Protein AF-0000000077528064 (afdb_homodimer)

pLDDT: mean 91.47, std 11.66, range [26.22, 98.81]

Radius of gyration: 19.58 Å; Cα contacts (8 Å, |Δi|>4): 625; chains: 2; bounding box: 42×54×49 Å

Sequence (296 aa):
MAKNIPERYLPQYAKEDDWDDQELQDFVTSFYRLSDNHEENQRWVDSFTDDANVQIGADKVQGSEEIPDFRTRMWAHIQERKHTVLKVFPGKFTGSDASERECMLLGEASFLTRDGRTIEAGWSAHAVVRRVQGQWKFAQYRVWVQNEMAKNIPERYLPQYAKEDDWDDQELQDFVTSFYRLSDNHEENQRWVDSFTDDANVQIGADKVQGSEEIPDFRTRMWAHIQERKHTVLKVFPGKFTGSDASERECMLLGEASFLTRDGRTIEAGWSAHAVVRRVQGQWKFAQYRVWVQNE

Solvent-accessible surface area (backbone atoms only — not comparable to full-atom values): 15582 Å² total; per-residue (Å²): 134,82,81,82,67,64,68,45,41,59,48,47,62,39,44,71,59,82,73,79,41,67,68,58,54,49,48,56,30,48,48,54,55,36,70,44,36,88,85,36,55,68,65,51,49,62,41,39,38,66,75,14,43,39,28,53,59,84,49,73,42,51,19,65,79,37,41,55,58,49,58,55,56,68,45,71,58,42,69,43,46,45,61,32,39,52,36,34,19,53,34,41,50,90,89,54,60,85,70,46,47,35,34,37,37,36,34,36,37,39,34,33,31,67,90,69,49,78,46,48,29,43,36,40,32,44,38,32,31,33,66,57,96,85,37,77,18,31,43,30,40,38,34,38,63,39,69,111,133,82,80,81,69,64,67,44,42,58,47,48,62,39,42,71,59,84,73,78,42,64,68,58,54,50,48,56,31,49,48,51,56,34,72,41,36,88,87,36,57,68,65,49,49,63,41,37,39,66,75,14,42,38,31,52,59,84,50,73,42,51,19,65,80,38,40,56,58,50,58,55,55,65,43,72,59,41,67,43,47,46,60,33,40,52,36,33,21,55,32,41,48,90,90,54,59,86,70,46,48,32,32,38,37,36,34,38,37,40,36,33,30,67,89,69,51,78,47,49,29,45,36,41,33,44,37,31,30,32,66,55,96,85,36,76,18,32,43,30,40,38,33,38,64,38,70,112

Structure (mmCIF, N/CA/C/O backbone):
data_AF-0000000077528064-model_v1
#
loop_
_entity.id
_entity.type
_entity.pdbx_description
1 polymer 'SnoaL-like domain-containing protein'
#
loop_
_atom_site.group_PDB
_atom_site.id
_atom_site.type_symbol
_atom_site.label_atom_id
_atom_site.label_alt_id
_atom_site.label_comp_id
_atom_site.label_asym_id
_atom_site.label_entity_id
_atom_site.label_seq_id
_atom_site.pdbx_PDB_ins_code
_atom_site.Cartn_x
_atom_site.Cartn_y
_atom_site.Cartn_z
_atom_site.occupancy
_atom_site.B_iso_or_equiv
_atom_site.auth_seq_id
_atom_site.auth_comp_id
_atom_site.auth_asym_id
_atom_site.auth_atom_id
_atom_site.pdbx_PDB_model_num
ATOM 1 N N . MET A 1 1 ? -15.773 15.031 22.938 1 29.97 1 MET A N 1
ATOM 2 C CA . MET A 1 1 ? -16.281 15.492 21.641 1 29.97 1 MET A CA 1
ATOM 3 C C . MET A 1 1 ? -16.016 14.461 20.562 1 29.97 1 MET A C 1
ATOM 5 O O . MET A 1 1 ? -15.961 14.797 19.375 1 29.97 1 MET A O 1
ATOM 9 N N . ALA A 1 2 ? -15.375 13.367 20.938 1 44.22 2 ALA A N 1
ATOM 10 C CA . ALA A 1 2 ? -15.008 12.148 20.234 1 44.22 2 ALA A CA 1
ATOM 11 C C . ALA A 1 2 ? -16.234 11.508 19.578 1 44.22 2 ALA A C 1
ATOM 13 O O . ALA A 1 2 ? -16.125 10.453 18.938 1 44.22 2 ALA A O 1
ATOM 14 N N . LYS A 1 3 ? -17.516 11.906 19.922 1 55.81 3 LYS A N 1
ATOM 15 C CA . LYS A 1 3 ? -18.781 11.195 19.875 1 55.81 3 LYS A CA 1
ATOM 16 C C . LYS A 1 3 ? -19.25 10.992 18.438 1 55.81 3 LYS A C 1
ATOM 18 O O . LYS A 1 3 ? -19.844 9.961 18.109 1 55.81 3 LYS A O 1
ATOM 23 N N . ASN A 1 4 ? -18.984 11.891 17.406 1 70.56 4 ASN A N 1
ATOM 24 C CA . ASN A 1 4 ? -19.719 11.742 16.156 1 70.56 4 ASN A CA 1
ATOM 25 C C . ASN A 1 4 ? -18.766 11.508 14.977 1 70.56 4 ASN A C 1
ATOM 27 O O . ASN A 1 4 ? -18.875 12.156 13.938 1 70.56 4 ASN A O 1
ATOM 31 N N . ILE A 1 5 ? -17.688 10.742 15.133 1 73.75 5 ILE A N 1
ATOM 32 C CA . ILE A 1 5 ? -16.812 10.445 14 1 73.75 5 ILE A CA 1
ATOM 33 C C . ILE A 1 5 ? -17.438 9.359 13.133 1 73.75 5 ILE A C 1
ATOM 35 O O . ILE A 1 5 ? -17.75 8.273 13.609 1 73.75 5 ILE A O 1
ATOM 39 N N . PRO A 1 6 ? -17.672 9.695 11.875 1 79 6 PRO A N 1
ATOM 40 C CA . PRO A 1 6 ? -18.203 8.648 10.984 1 79 6 PRO A CA 1
ATOM 41 C C . PRO A 1 6 ? -17.328 7.391 10.984 1 79 6 PRO A C 1
ATOM 43 O O . PRO A 1 6 ? -16.109 7.48 11.031 1 79 6 PRO A O 1
ATOM 46 N N . GLU A 1 7 ? -17.953 6.215 10.953 1 79.94 7 GLU A N 1
ATOM 47 C CA . GLU A 1 7 ? -17.297 4.91 11.031 1 79.94 7 GLU A CA 1
ATOM 48 C C . GLU A 1 7 ? -16.266 4.746 9.914 1 79.94 7 GLU A C 1
ATOM 50 O O . GLU A 1 7 ? -15.258 4.062 10.102 1 79.94 7 GLU A O 1
ATOM 55 N N . ARG A 1 8 ? -16.469 5.363 8.773 1 84.06 8 ARG A N 1
ATOM 56 C CA . ARG A 1 8 ? -15.602 5.207 7.617 1 84.06 8 ARG A CA 1
ATOM 57 C C . ARG A 1 8 ? -14.195 5.715 7.918 1 84.06 8 ARG A C 1
ATOM 59 O O . ARG A 1 8 ? -13.25 5.391 7.203 1 84.06 8 ARG A O 1
ATOM 66 N N . TYR A 1 9 ? -14.008 6.484 8.938 1 88.88 9 TYR A N 1
ATOM 67 C CA . TYR A 1 9 ? -12.688 7.016 9.258 1 88.88 9 TYR A CA 1
ATOM 68 C C . TYR A 1 9 ? -11.992 6.16 10.32 1 88.88 9 TYR A C 1
ATOM 70 O O . TYR A 1 9 ? -10.852 6.426 10.688 1 88.88 9 TYR A O 1
ATOM 78 N N . LEU A 1 10 ? -12.672 5.113 10.875 1 74.5 10 LEU A N 1
ATOM 79 C CA . LEU A 1 10 ? -12.141 4.25 11.922 1 74.5 10 LEU A CA 1
ATOM 80 C C . LEU A 1 10 ? -11.633 2.936 11.336 1 74.5 10 LEU A C 1
ATOM 82 O O . LEU A 1 10 ? -12.406 1.988 11.164 1 74.5 10 LEU A O 1
ATOM 86 N N . PRO A 1 11 ? -10.289 2.814 11.078 1 77.5 11 PRO A N 1
ATOM 87 C CA . PRO A 1 11 ? -9.766 1.584 10.484 1 77.5 11 PRO A CA 1
ATOM 88 C C . PRO A 1 11 ? -9.609 0.456 11.5 1 77.5 11 PRO A C 1
ATOM 90 O O . PRO A 1 11 ? -9.656 0.699 12.711 1 77.5 11 PRO A O 1
ATOM 93 N N . GLN A 1 12 ? -9.531 -0.714 11.07 1 82 12 GLN A N 1
ATOM 94 C CA . GLN A 1 12 ? -9 -1.806 11.875 1 82 12 GLN A CA 1
ATOM 95 C C . GLN A 1 12 ? -7.477 -1.731 11.969 1 82 12 GLN A C 1
ATOM 97 O O . GLN A 1 12 ? -6.797 -1.519 10.969 1 82 12 GLN A O 1
ATOM 102 N N . TYR A 1 13 ? -6.965 -1.906 13.117 1 81.06 13 TYR A N 1
ATOM 103 C CA . TYR A 1 13 ? -5.52 -1.944 13.312 1 81.06 13 TYR A CA 1
ATOM 104 C C . TYR A 1 13 ? -5.035 -3.375 13.516 1 81.06 13 TYR A C 1
ATOM 106 O O . TYR A 1 13 ? -5.629 -4.141 14.281 1 81.06 13 TYR A O 1
ATOM 114 N N . ALA A 1 14 ? -3.99 -3.674 12.758 1 78.19 14 ALA A N 1
ATOM 115 C CA . ALA A 1 14 ? -3.42 -5.012 12.891 1 78.19 14 ALA A CA 1
ATOM 116 C C . ALA A 1 14 ? -2.836 -5.219 14.289 1 78.19 14 ALA A C 1
ATOM 118 O O . ALA A 1 14 ? -2.316 -4.281 14.898 1 78.19 14 ALA A O 1
ATOM 119 N N . LYS A 1 15 ? -3.1 -6.375 14.82 1 71.75 15 LYS A N 1
ATOM 120 C CA . LYS A 1 15 ? -2.496 -6.758 16.094 1 71.75 15 LYS A CA 1
ATOM 121 C C . LYS A 1 15 ? -1.28 -7.652 15.883 1 71.75 15 LYS A C 1
ATOM 123 O O . LYS A 1 15 ? -1.134 -8.266 14.82 1 71.75 15 LYS A O 1
ATOM 128 N N . GLU A 1 16 ? -0.371 -7.66 16.922 1 55.62 16 GLU A N 1
ATOM 129 C CA . GLU A 1 16 ? 0.944 -8.289 16.984 1 55.62 16 GLU A CA 1
ATOM 130 C C . GLU A 1 16 ? 0.875 -9.758 16.578 1 55.62 16 GLU A C 1
ATOM 132 O O . GLU A 1 16 ? -0.017 -10.492 17.016 1 55.62 16 GLU A O 1
ATOM 137 N N . ASP A 1 17 ? 0.827 -10.125 15.383 1 55.19 17 ASP A N 1
ATOM 138 C CA . ASP A 1 17 ? 1.043 -11.57 15.398 1 55.19 17 ASP A CA 1
ATOM 139 C C . ASP A 1 17 ? 2.391 -11.93 14.773 1 55.19 17 ASP A C 1
ATOM 141 O O . ASP A 1 17 ? 2.953 -11.148 14.008 1 55.19 17 ASP A O 1
ATOM 145 N N . ASP A 1 18 ? 3.02 -12.906 15.336 1 53.81 18 ASP A N 1
ATOM 146 C CA . ASP A 1 18 ? 4.277 -13.562 14.992 1 53.81 18 ASP A CA 1
ATOM 147 C C . ASP A 1 18 ? 4.336 -13.883 13.5 1 53.81 18 ASP A C 1
ATOM 149 O O . ASP A 1 18 ? 3.566 -14.703 13 1 53.81 18 ASP A O 1
ATOM 153 N N . TRP A 1 19 ? 4.566 -12.938 12.742 1 60.19 19 TRP A N 1
ATOM 154 C CA . TRP A 1 19 ? 4.973 -13.305 11.391 1 60.19 19 TRP A CA 1
ATOM 155 C C . TRP A 1 19 ? 6.227 -14.172 11.414 1 60.19 19 TRP A C 1
ATOM 157 O O . TRP A 1 19 ? 6.93 -14.289 10.406 1 60.19 19 TRP A O 1
ATOM 167 N N . ASP A 1 20 ? 6.324 -14.711 12.438 1 64.12 20 ASP A N 1
ATOM 168 C CA . ASP A 1 20 ? 7.527 -15.523 12.57 1 64.12 20 ASP A CA 1
ATOM 169 C C . ASP A 1 20 ? 7.336 -16.891 11.914 1 64.12 20 ASP A C 1
ATOM 171 O O . ASP A 1 20 ? 7.527 -17.922 12.562 1 64.12 20 ASP A O 1
ATOM 175 N N . ASP A 1 21 ? 6.77 -16.797 10.758 1 79.44 21 ASP A N 1
ATOM 176 C CA . ASP A 1 21 ? 6.652 -18.031 9.977 1 79.44 21 ASP A CA 1
ATOM 177 C C . ASP A 1 21 ? 7.652 -18.047 8.82 1 79.44 21 ASP A C 1
ATOM 179 O O . ASP A 1 21 ? 7.43 -17.391 7.797 1 79.44 21 ASP A O 1
ATOM 183 N N . GLN A 1 22 ? 8.719 -18.766 8.938 1 85.06 22 GLN A N 1
ATOM 184 C CA . GLN A 1 22 ? 9.797 -18.828 7.957 1 85.06 22 GLN A CA 1
ATOM 185 C C . GLN A 1 22 ? 9.273 -19.281 6.598 1 85.06 22 GLN A C 1
ATOM 187 O O . GLN A 1 22 ? 9.742 -18.812 5.559 1 85.06 22 GLN A O 1
ATOM 192 N N . GLU A 1 23 ? 8.328 -20.156 6.625 1 88.94 23 GLU A N 1
ATOM 193 C CA . GLU A 1 23 ? 7.773 -20.641 5.363 1 88.94 23 GLU A CA 1
ATOM 194 C C . GLU A 1 23 ? 7.078 -19.516 4.602 1 88.94 23 GLU A C 1
ATOM 196 O O . GLU A 1 23 ? 7.16 -19.453 3.373 1 88.94 23 GLU A O 1
ATOM 201 N N . LEU A 1 24 ? 6.418 -18.688 5.332 1 89.81 24 LEU A N 1
ATOM 202 C CA . LEU A 1 24 ? 5.746 -17.547 4.699 1 89.81 24 LEU A CA 1
ATOM 203 C C . LEU A 1 24 ? 6.766 -16.562 4.145 1 89.81 24 LEU A C 1
ATOM 205 O O . LEU A 1 24 ? 6.59 -16.031 3.039 1 89.81 24 LEU A O 1
ATOM 209 N N . GLN A 1 25 ? 7.824 -16.344 4.891 1 88.5 25 GLN A N 1
ATOM 210 C CA . GLN A 1 25 ? 8.875 -15.445 4.422 1 88.5 25 GLN A CA 1
ATOM 211 C C . GLN A 1 25 ? 9.531 -15.992 3.15 1 88.5 25 GLN A C 1
ATOM 213 O O . GLN A 1 25 ? 9.766 -15.242 2.201 1 88.5 25 GLN A O 1
ATOM 218 N N . ASP A 1 26 ? 9.766 -17.266 3.162 1 91.19 26 ASP A N 1
ATOM 219 C CA . ASP A 1 26 ? 10.32 -17.906 1.977 1 91.19 26 ASP A CA 1
ATOM 220 C C . ASP A 1 26 ? 9.367 -17.781 0.789 1 91.19 26 ASP A C 1
ATOM 222 O O . ASP A 1 26 ? 9.805 -17.594 -0.347 1 91.19 26 ASP A O 1
ATOM 226 N N . PHE A 1 27 ? 8.117 -17.953 1.08 1 94.88 27 PHE A N 1
ATOM 227 C CA . PHE A 1 27 ? 7.102 -17.859 0.039 1 94.88 27 PHE A CA 1
ATOM 228 C C . PHE A 1 27 ? 7.133 -16.484 -0.621 1 94.88 27 PHE A C 1
ATOM 230 O O . PHE A 1 27 ? 7.16 -16.375 -1.849 1 94.88 27 PHE A O 1
ATOM 237 N N . VAL A 1 28 ? 7.211 -15.406 0.186 1 93.69 28 VAL A N 1
ATOM 238 C CA . VAL A 1 28 ? 7.242 -14.039 -0.329 1 93.69 28 VAL A CA 1
ATOM 239 C C . VAL A 1 28 ? 8.492 -13.836 -1.177 1 93.69 28 VAL A C 1
ATOM 241 O O . VAL A 1 28 ? 8.414 -13.367 -2.314 1 93.69 28 VAL A O 1
ATOM 244 N N . THR A 1 29 ? 9.586 -14.234 -0.632 1 93.19 29 THR A N 1
ATOM 245 C CA . THR A 1 29 ? 10.852 -14.102 -1.348 1 93.19 29 THR A CA 1
ATOM 246 C C . THR A 1 29 ? 10.812 -14.859 -2.672 1 93.19 29 THR A C 1
ATOM 248 O O . THR A 1 29 ? 11.172 -14.312 -3.717 1 93.19 29 THR A O 1
ATOM 251 N N . SER A 1 30 ? 10.312 -16.047 -2.629 1 94.5 30 SER A N 1
ATOM 252 C CA . SER A 1 30 ? 10.242 -16.891 -3.818 1 94.5 30 SER A CA 1
ATOM 253 C C . SER A 1 30 ? 9.305 -16.297 -4.859 1 94.5 30 SER A C 1
ATOM 255 O O . SER A 1 30 ? 9.586 -16.344 -6.059 1 94.5 30 SER A O 1
ATOM 257 N N . PHE A 1 31 ? 8.258 -15.781 -4.438 1 98.12 31 PHE A N 1
ATOM 258 C CA . PHE A 1 31 ? 7.27 -15.25 -5.363 1 98.12 31 PHE A CA 1
ATOM 259 C C . PHE A 1 31 ? 7.863 -14.133 -6.215 1 98.12 31 PHE A C 1
ATOM 261 O O . PHE A 1 31 ? 7.652 -14.094 -7.43 1 98.12 31 PHE A O 1
ATOM 268 N N . TYR A 1 32 ? 8.562 -13.234 -5.617 1 97.44 32 TYR A N 1
ATOM 269 C CA . TYR A 1 32 ? 9.062 -12.094 -6.383 1 97.44 32 TYR A CA 1
ATOM 270 C C . TYR A 1 32 ? 10.242 -12.5 -7.258 1 97.44 32 TYR A C 1
ATOM 272 O O . TYR A 1 32 ? 10.445 -11.938 -8.336 1 97.44 32 TYR A O 1
ATOM 280 N N . ARG A 1 33 ? 10.969 -13.492 -6.805 1 94.56 33 ARG A N 1
ATOM 281 C CA . ARG A 1 33 ? 11.969 -14.07 -7.699 1 94.56 33 ARG A CA 1
ATOM 282 C C . ARG A 1 33 ? 11.305 -14.695 -8.93 1 94.56 33 ARG A C 1
ATOM 284 O O . ARG A 1 33 ? 11.758 -14.477 -10.055 1 94.56 33 ARG A O 1
ATOM 291 N N . LEU A 1 34 ? 10.234 -15.43 -8.703 1 95.81 34 LEU A N 1
ATOM 292 C CA . LEU A 1 34 ? 9.469 -16.031 -9.789 1 95.81 34 LEU A CA 1
ATOM 293 C C . LEU A 1 34 ? 8.875 -14.969 -10.695 1 95.81 34 LEU A C 1
ATOM 295 O O . LEU A 1 34 ? 8.852 -15.133 -11.922 1 95.81 34 LEU A O 1
ATOM 299 N N . SER A 1 35 ? 8.398 -13.898 -10.125 1 97.38 35 SER A N 1
ATOM 300 C CA . SER A 1 35 ? 7.754 -12.828 -10.875 1 97.38 35 SER A CA 1
ATOM 301 C C . SER A 1 35 ? 8.703 -12.219 -11.906 1 97.38 35 SER A C 1
ATOM 303 O O . SER A 1 35 ? 8.266 -11.758 -12.961 1 97.38 35 SER A O 1
ATOM 305 N N . ASP A 1 36 ? 9.984 -12.266 -11.633 1 97.19 36 ASP A N 1
ATOM 306 C CA . ASP A 1 36 ? 10.977 -11.641 -12.492 1 97.19 36 ASP A CA 1
ATOM 307 C C . ASP A 1 36 ? 11.477 -12.617 -13.562 1 97.19 36 ASP A C 1
ATOM 309 O O . ASP A 1 36 ? 12.289 -12.25 -14.414 1 97.19 36 ASP A O 1
ATOM 313 N N . ASN A 1 37 ? 11.031 -13.867 -13.531 1 95.75 37 ASN A N 1
ATOM 314 C CA . ASN A 1 37 ? 11.484 -14.891 -14.469 1 95.75 37 ASN A CA 1
ATOM 315 C C . ASN A 1 37 ? 10.383 -15.281 -15.453 1 95.75 37 ASN A C 1
ATOM 317 O O . ASN A 1 37 ? 9.414 -15.953 -15.078 1 95.75 37 ASN A O 1
ATOM 321 N N . HIS A 1 38 ? 10.555 -14.953 -16.703 1 94.75 38 HIS A N 1
ATOM 322 C CA . HIS A 1 38 ? 9.523 -15.156 -17.719 1 94.75 38 HIS A CA 1
ATOM 323 C C . HIS A 1 38 ? 9.391 -16.641 -18.078 1 94.75 38 HIS A C 1
ATOM 325 O O . HIS A 1 38 ? 8.422 -17.031 -18.719 1 94.75 38 HIS A O 1
ATOM 331 N N . GLU A 1 39 ? 10.281 -17.484 -17.609 1 94.75 39 GLU A N 1
ATOM 332 C CA . GLU A 1 39 ? 10.266 -18.906 -17.922 1 94.75 39 GLU A CA 1
ATOM 333 C C . GLU A 1 39 ? 9.445 -19.688 -16.906 1 94.75 39 GLU A C 1
ATOM 335 O O . GLU A 1 39 ? 9.203 -20.891 -17.094 1 94.75 39 GLU A O 1
ATOM 340 N N . GLU A 1 40 ? 9.023 -19 -15.867 1 94.62 40 GLU A N 1
ATOM 341 C CA . GLU A 1 40 ? 8.422 -19.719 -14.742 1 94.62 40 GLU A CA 1
ATOM 342 C C . GLU A 1 40 ? 6.938 -19.406 -14.625 1 94.62 40 GLU A C 1
ATOM 344 O O . GLU A 1 40 ? 6.441 -19.125 -13.531 1 94.62 40 GLU A O 1
ATOM 349 N N . ASN A 1 41 ? 6.215 -19.406 -15.719 1 95.25 41 ASN A N 1
ATOM 350 C CA . ASN A 1 41 ? 4.824 -18.969 -15.719 1 95.25 41 ASN A CA 1
ATOM 351 C C . ASN A 1 41 ? 3.951 -19.875 -14.852 1 95.25 41 ASN A C 1
ATOM 353 O O . ASN A 1 41 ? 3.186 -19.391 -14.016 1 95.25 41 ASN A O 1
ATOM 357 N N . GLN A 1 42 ? 4.086 -21.188 -15.047 1 96.25 42 GLN A N 1
ATOM 358 C CA . GLN A 1 42 ? 3.223 -22.109 -14.305 1 96.25 42 GLN A CA 1
ATOM 359 C C . GLN A 1 42 ? 3.488 -22 -12.805 1 96.25 42 GLN A C 1
ATOM 361 O O . GLN A 1 42 ? 2.553 -22.031 -12 1 96.25 42 GLN A O 1
ATOM 366 N N . ARG A 1 43 ? 4.719 -21.953 -12.406 1 97 43 ARG A N 1
ATOM 367 C CA . ARG A 1 43 ? 5.047 -21.828 -10.992 1 97 43 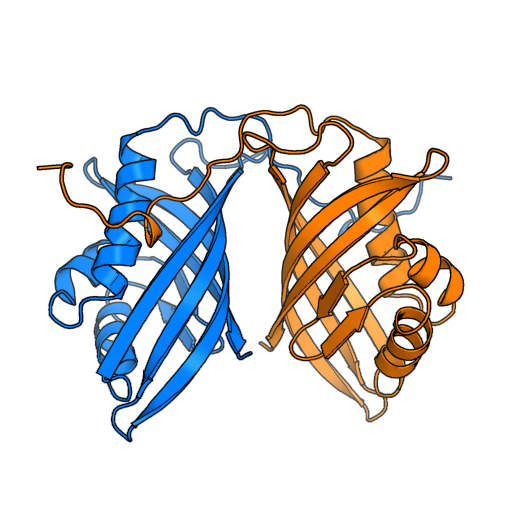ARG A CA 1
ATOM 368 C C . ARG A 1 43 ? 4.512 -20.516 -10.414 1 97 43 ARG A C 1
ATOM 370 O O . ARG A 1 43 ? 4.09 -20.469 -9.258 1 97 43 ARG A O 1
ATOM 377 N N . TRP A 1 44 ? 4.562 -19.484 -11.188 1 98.06 44 TRP A N 1
ATOM 378 C CA . TRP A 1 44 ? 3.979 -18.203 -10.773 1 98.06 44 TRP A CA 1
ATOM 379 C C . TRP A 1 44 ? 2.475 -18.344 -10.555 1 98.06 44 TRP A C 1
ATOM 381 O O . TRP A 1 44 ? 1.945 -17.906 -9.531 1 98.06 44 TRP A O 1
ATOM 391 N N . VAL A 1 45 ? 1.831 -19 -11.492 1 98.31 45 VAL A N 1
ATOM 392 C CA . VAL A 1 45 ? 0.391 -19.219 -11.391 1 98.31 45 VAL A CA 1
ATOM 393 C C . VAL A 1 45 ? 0.079 -20.062 -10.164 1 98.31 45 VAL A C 1
ATOM 395 O O . VAL A 1 45 ? -0.91 -19.828 -9.469 1 98.31 45 VAL A O 1
ATOM 398 N N . ASP A 1 46 ? 0.943 -21 -9.852 1 97.94 46 ASP A N 1
ATOM 399 C CA . ASP A 1 46 ? 0.738 -21.922 -8.742 1 97.94 46 ASP A CA 1
ATOM 400 C C . ASP A 1 46 ? 0.887 -21.203 -7.395 1 97.94 46 ASP A C 1
ATOM 402 O O . ASP A 1 46 ? 0.612 -21.797 -6.344 1 97.94 46 ASP A O 1
ATOM 406 N N . SER A 1 47 ? 1.326 -19.969 -7.402 1 98.44 47 SER A N 1
ATOM 407 C CA . SER A 1 47 ? 1.448 -19.203 -6.168 1 98.44 47 SER A CA 1
ATOM 408 C C . SER A 1 47 ? 0.092 -18.688 -5.707 1 98.44 47 SER A C 1
ATOM 410 O O . SER A 1 47 ? -0.013 -18.062 -4.641 1 98.44 47 SER A O 1
ATOM 412 N N . PHE A 1 48 ? -0.979 -18.953 -6.48 1 98.75 48 PHE A N 1
ATOM 413 C CA . PHE A 1 48 ? -2.314 -18.453 -6.18 1 98.75 48 PHE A CA 1
ATOM 414 C C . PHE A 1 48 ? -3.279 -19.609 -5.922 1 98.75 48 PHE A C 1
ATOM 416 O O . PHE A 1 48 ? -3.127 -20.688 -6.488 1 98.75 48 PHE A O 1
ATOM 423 N N . THR A 1 49 ? -4.238 -19.359 -5.004 1 98.5 49 THR A N 1
ATOM 424 C CA . THR A 1 49 ? -5.336 -20.312 -4.832 1 98.5 49 THR A CA 1
ATOM 425 C C . THR A 1 49 ? -6.215 -20.344 -6.078 1 98.5 49 THR A C 1
ATOM 427 O O . THR A 1 49 ? -6.172 -19.438 -6.906 1 98.5 49 THR A O 1
ATOM 430 N N . ASP A 1 50 ? -7.027 -21.375 -6.191 1 97.94 50 ASP A N 1
ATOM 431 C CA . ASP A 1 50 ? -7.832 -21.594 -7.391 1 97.94 50 ASP A CA 1
ATOM 432 C C . ASP A 1 50 ? -8.898 -20.5 -7.535 1 97.94 50 ASP A C 1
ATOM 434 O O . ASP A 1 50 ? -9.422 -20.281 -8.633 1 97.94 50 ASP A O 1
ATOM 438 N N . ASP A 1 51 ? -9.227 -19.844 -6.453 1 97.94 51 ASP A N 1
ATOM 439 C CA . ASP A 1 51 ? -10.258 -18.812 -6.461 1 97.94 51 ASP A CA 1
ATOM 440 C C . ASP A 1 51 ? -9.664 -17.438 -6.148 1 97.94 51 ASP A C 1
ATOM 442 O O . ASP A 1 51 ? -10.375 -16.531 -5.727 1 97.94 51 ASP A O 1
ATOM 446 N N . ALA A 1 52 ? -8.344 -17.266 -6.332 1 98.69 52 ALA A N 1
ATOM 447 C CA . ALA A 1 52 ? -7.645 -16.047 -5.926 1 98.69 52 ALA A CA 1
ATOM 448 C C . ALA A 1 52 ? -8.18 -14.836 -6.68 1 98.69 52 ALA A C 1
ATOM 450 O O . ALA A 1 52 ? -8.539 -14.938 -7.855 1 98.69 52 ALA A O 1
ATOM 451 N N . ASN A 1 53 ? -8.281 -13.719 -6.004 1 98.69 53 ASN A N 1
ATOM 452 C CA . ASN A 1 53 ? -8.5 -12.414 -6.613 1 98.69 53 ASN A CA 1
ATOM 453 C C . ASN A 1 53 ? -7.199 -11.625 -6.75 1 98.69 53 ASN A C 1
ATOM 455 O O . ASN A 1 53 ? -6.523 -11.359 -5.758 1 98.69 53 ASN A O 1
ATOM 459 N N . VAL A 1 54 ? -6.883 -11.312 -8.008 1 98.69 54 VAL A N 1
ATOM 460 C CA . VAL A 1 54 ? -5.625 -10.617 -8.273 1 98.69 54 VAL A CA 1
ATOM 461 C C . VAL A 1 54 ? -5.902 -9.312 -9.016 1 98.69 54 VAL A C 1
ATOM 463 O O . VAL A 1 54 ? -6.66 -9.289 -9.992 1 98.69 54 VAL A O 1
ATOM 466 N N . GLN A 1 55 ? -5.34 -8.289 -8.477 1 98.5 55 GLN A N 1
ATOM 467 C CA . GLN A 1 55 ? -5.395 -7.004 -9.172 1 98.5 55 GLN A CA 1
ATOM 468 C C . GLN A 1 55 ? -4.027 -6.32 -9.172 1 98.5 55 GLN A C 1
ATOM 470 O O . GLN A 1 55 ? -3.438 -6.102 -8.109 1 98.5 55 GLN A O 1
ATOM 475 N N . ILE A 1 56 ? -3.508 -5.941 -10.328 1 98 56 ILE A N 1
ATOM 476 C CA . ILE A 1 56 ? -2.287 -5.16 -10.484 1 98 56 ILE A CA 1
ATOM 477 C C . ILE A 1 56 ? -2.572 -3.922 -11.328 1 98 56 ILE A C 1
ATOM 479 O O . ILE A 1 56 ? -2.91 -4.031 -12.508 1 98 56 ILE A O 1
ATOM 483 N N . GLY A 1 57 ? -2.4 -2.779 -10.773 1 96.69 57 GLY A N 1
ATOM 484 C CA . GLY A 1 57 ? -2.887 -1.585 -11.445 1 96.69 57 GLY A CA 1
ATOM 485 C C . GLY A 1 57 ? -4.363 -1.653 -11.781 1 96.69 57 GLY A C 1
ATOM 486 O O . GLY A 1 57 ? -5.199 -1.901 -10.906 1 96.69 57 GLY A O 1
ATOM 487 N N . ALA A 1 58 ? -4.633 -1.513 -13.078 1 96.25 58 ALA A N 1
ATOM 488 C CA . ALA A 1 58 ? -6.02 -1.515 -13.539 1 96.25 58 ALA A CA 1
ATOM 489 C C . ALA A 1 58 ? -6.473 -2.924 -13.906 1 96.25 58 ALA A C 1
ATOM 491 O O . ALA A 1 58 ? -7.664 -3.168 -14.102 1 96.25 58 ALA A O 1
ATOM 492 N N . ASP A 1 59 ? -5.613 -3.875 -14.016 1 97.06 59 ASP A N 1
ATOM 493 C CA . ASP A 1 59 ? -5.945 -5.223 -14.461 1 97.06 59 ASP A CA 1
ATOM 494 C C . ASP A 1 59 ? -6.469 -6.074 -13.312 1 97.06 59 ASP A C 1
ATOM 496 O O . ASP A 1 59 ? -5.816 -6.191 -12.273 1 97.06 59 ASP A O 1
ATOM 500 N N . LYS A 1 60 ? -7.637 -6.648 -13.531 1 97.56 60 LYS A N 1
ATOM 501 C CA . LYS A 1 60 ? -8.258 -7.527 -12.547 1 97.56 60 LYS A CA 1
ATOM 502 C C . LYS A 1 60 ? -8.516 -8.914 -13.141 1 97.56 60 LYS A C 1
ATOM 504 O O . LYS A 1 60 ? -9.055 -9.031 -14.242 1 97.56 60 LYS A O 1
ATOM 509 N N . VAL A 1 61 ? -8.102 -9.914 -12.406 1 98.44 61 VAL A N 1
ATOM 510 C CA . VAL A 1 61 ? -8.367 -11.281 -12.844 1 98.44 61 VAL A CA 1
ATOM 511 C C . VAL A 1 61 ? -8.719 -12.156 -11.641 1 98.44 61 VAL A C 1
ATOM 513 O O . VAL A 1 61 ? -8.398 -11.812 -10.5 1 98.44 61 VAL A O 1
ATOM 516 N N . GLN A 1 62 ? -9.367 -13.305 -11.961 1 98.12 62 GLN A N 1
ATOM 517 C CA . GLN A 1 62 ? -9.82 -14.164 -10.875 1 98.12 62 GLN A CA 1
ATOM 518 C C . GLN A 1 62 ? -9.633 -15.641 -11.227 1 98.12 62 GLN A C 1
ATOM 520 O O . GLN A 1 62 ? -10.023 -16.078 -12.312 1 98.12 62 GLN A O 1
ATOM 525 N N . GLY A 1 63 ? -8.992 -16.312 -10.328 1 96.81 63 GLY A N 1
ATOM 526 C CA . GLY A 1 63 ? -9.031 -17.766 -10.328 1 96.81 63 GLY A CA 1
ATOM 527 C C . GLY A 1 63 ? -8.133 -18.375 -11.383 1 96.81 63 GLY A C 1
ATOM 528 O O . GLY A 1 63 ? -7.48 -17.672 -12.148 1 96.81 63 GLY A O 1
ATOM 529 N N . SER A 1 64 ? -8.227 -19.688 -11.398 1 94.56 64 SER A N 1
ATOM 530 C CA . SER A 1 64 ? -7.375 -20.5 -12.25 1 94.56 64 SER A CA 1
ATOM 531 C C . SER A 1 64 ? -7.711 -20.297 -13.727 1 94.56 64 SER A C 1
ATOM 533 O O . SER A 1 64 ? -6.891 -20.578 -14.602 1 94.56 64 SER A O 1
ATOM 535 N N . GLU A 1 65 ? -8.812 -19.797 -13.977 1 95.88 65 GLU A N 1
ATOM 536 C CA . GLU A 1 65 ? -9.234 -19.625 -15.359 1 95.88 65 GLU A CA 1
ATOM 537 C C . GLU A 1 65 ? -8.578 -18.406 -15.992 1 95.88 65 GLU A C 1
ATOM 539 O O . GLU A 1 65 ? -8.148 -18.438 -17.141 1 95.88 65 GLU A O 1
ATOM 544 N N . GLU A 1 66 ? -8.422 -17.359 -15.227 1 98.25 66 GLU A N 1
ATOM 545 C CA . GLU A 1 66 ? -8.008 -16.094 -15.805 1 98.25 66 GLU A CA 1
ATOM 546 C C . GLU A 1 66 ? -6.539 -15.805 -15.516 1 98.25 66 GLU A C 1
ATOM 548 O O . GLU A 1 66 ? -5.859 -15.133 -16.297 1 98.25 66 GLU A O 1
ATOM 553 N N . ILE A 1 67 ? -6.012 -16.328 -14.461 1 98.44 67 ILE A N 1
ATOM 554 C CA . ILE A 1 67 ? -4.703 -15.93 -13.945 1 98.44 67 ILE A CA 1
ATOM 555 C C . ILE A 1 67 ? -3.609 -16.406 -14.898 1 98.44 67 ILE A C 1
ATOM 557 O O . ILE A 1 67 ? -2.656 -15.672 -15.18 1 98.44 67 ILE A O 1
ATOM 561 N N . PRO A 1 68 ? -3.713 -17.641 -15.523 1 98 68 PRO A N 1
ATOM 562 C CA . PRO A 1 68 ? -2.668 -18.047 -16.469 1 98 68 PRO A CA 1
ATOM 563 C C . PRO A 1 68 ? -2.551 -17.109 -17.656 1 98 68 PRO A C 1
ATOM 565 O O . PRO A 1 68 ? -1.442 -16.719 -18.047 1 98 68 PRO A O 1
ATOM 568 N N . ASP A 1 69 ? -3.629 -16.719 -18.234 1 97.62 69 ASP A N 1
ATOM 569 C CA . ASP A 1 69 ? -3.602 -15.781 -19.359 1 97.62 69 ASP A CA 1
ATOM 570 C C . ASP A 1 69 ? -3.043 -14.43 -18.938 1 97.62 69 ASP A C 1
ATOM 572 O O . ASP A 1 69 ? -2.324 -13.781 -19.703 1 97.62 69 ASP A O 1
ATOM 576 N N . PHE A 1 70 ? -3.447 -14.047 -17.812 1 98.06 70 PHE A N 1
ATOM 577 C CA . PHE A 1 70 ? -2.947 -12.797 -17.266 1 98.06 70 PHE A CA 1
ATOM 578 C C . PHE A 1 70 ? -1.426 -12.805 -17.188 1 98.06 70 PHE A C 1
ATOM 580 O O . PHE A 1 70 ? -0.77 -11.844 -17.594 1 98.06 70 PHE A O 1
ATOM 587 N N . ARG A 1 71 ? -0.838 -13.883 -16.672 1 97.94 71 ARG A N 1
ATOM 588 C CA . ARG A 1 71 ? 0.608 -14.031 -16.547 1 97.94 71 ARG A CA 1
ATOM 589 C C . ARG A 1 71 ? 1.283 -13.906 -17.922 1 97.94 71 ARG A C 1
ATOM 591 O O . ARG A 1 71 ? 2.289 -13.211 -18.047 1 97.94 71 ARG A O 1
ATOM 598 N N . THR A 1 72 ? 0.717 -14.516 -18.859 1 96 72 THR A N 1
ATOM 599 C CA . THR A 1 72 ? 1.265 -14.453 -20.203 1 96 72 THR A CA 1
ATOM 600 C C . THR A 1 72 ? 1.229 -13.023 -20.75 1 96 72 THR A C 1
ATOM 602 O O . THR A 1 72 ? 2.221 -12.539 -21.281 1 96 72 THR A O 1
ATOM 605 N N . ARG A 1 73 ? 0.161 -12.352 -20.516 1 96.5 73 ARG A N 1
ATOM 606 C CA . ARG A 1 73 ? -0.022 -10.992 -21.016 1 96.5 73 ARG A CA 1
ATOM 607 C C . ARG A 1 73 ? 0.931 -10.023 -20.328 1 96.5 73 ARG A C 1
ATOM 609 O O . ARG A 1 73 ? 1.377 -9.047 -20.938 1 96.5 73 ARG A O 1
ATOM 616 N N . MET A 1 74 ? 1.306 -10.281 -19.141 1 95.88 74 MET A N 1
ATOM 617 C CA . MET A 1 74 ? 2.193 -9.406 -18.375 1 95.88 74 MET A CA 1
ATOM 618 C C . MET A 1 74 ? 3.551 -9.281 -19.062 1 95.88 74 MET A C 1
ATOM 620 O O . MET A 1 74 ? 4.246 -8.281 -18.891 1 95.88 74 MET A O 1
ATOM 624 N N . TRP A 1 75 ? 3.887 -10.281 -19.875 1 96.38 75 TRP A N 1
ATOM 625 C CA . TRP A 1 75 ? 5.219 -10.32 -20.469 1 96.38 75 TRP A CA 1
ATOM 626 C C . TRP A 1 75 ? 5.172 -9.875 -21.922 1 96.38 75 TRP A C 1
ATOM 628 O O . TRP A 1 75 ? 6.211 -9.758 -22.578 1 96.38 75 TRP A O 1
ATOM 638 N N . ALA A 1 76 ? 3.979 -9.641 -22.359 1 94.88 76 ALA A N 1
ATOM 639 C CA . ALA A 1 76 ? 3.803 -9.352 -23.781 1 94.88 76 ALA A CA 1
ATOM 640 C C . ALA A 1 76 ? 4.703 -8.203 -24.234 1 94.88 76 ALA A C 1
ATOM 642 O O . ALA A 1 76 ? 5.301 -8.258 -25.312 1 94.88 76 ALA A O 1
ATOM 643 N N . HIS A 1 77 ? 4.918 -7.168 -23.359 1 95.12 77 HIS A N 1
ATOM 644 C CA . HIS A 1 77 ? 5.676 -5.992 -23.781 1 95.12 77 HIS A CA 1
ATOM 645 C C . HIS A 1 77 ? 6.918 -5.805 -22.906 1 95.12 77 HIS A C 1
ATOM 647 O O . HIS A 1 77 ? 7.641 -4.816 -23.062 1 95.12 77 HIS A O 1
ATOM 653 N N . ILE A 1 78 ? 7.18 -6.711 -22.078 1 97.06 78 ILE A N 1
ATOM 654 C CA . ILE A 1 78 ? 8.258 -6.582 -21.109 1 97.06 78 ILE A CA 1
ATOM 655 C C . ILE A 1 78 ? 9.367 -7.59 -21.422 1 97.06 78 ILE A C 1
ATOM 657 O O . ILE A 1 78 ? 9.102 -8.781 -21.562 1 97.06 78 ILE A O 1
ATOM 661 N N . GLN A 1 79 ? 10.516 -7.137 -21.578 1 97.38 79 GLN A N 1
ATOM 662 C CA . GLN A 1 79 ? 11.68 -7.988 -21.797 1 97.38 79 GLN A CA 1
ATOM 663 C C . GLN A 1 79 ? 12.273 -8.461 -20.469 1 97.38 79 GLN A C 1
ATOM 665 O O . GLN A 1 79 ? 12.672 -9.617 -20.344 1 97.38 79 GLN A O 1
ATOM 670 N N . GLU A 1 80 ? 12.375 -7.488 -19.516 1 97 80 GLU A N 1
ATOM 671 C CA . GLU A 1 80 ? 12.93 -7.801 -18.203 1 97 80 GLU A CA 1
ATOM 672 C C . GLU A 1 80 ? 12.203 -7.031 -17.094 1 97 80 GLU A C 1
ATOM 674 O O . GLU A 1 80 ? 11.812 -5.879 -17.297 1 97 80 GLU A O 1
ATOM 679 N N . ARG A 1 81 ? 12.133 -7.676 -16.031 1 96.56 81 ARG A N 1
ATOM 680 C CA . ARG A 1 81 ? 11.672 -7.031 -14.805 1 96.56 81 ARG A CA 1
ATOM 681 C C . ARG A 1 81 ? 12.562 -7.398 -13.625 1 96.56 81 ARG A C 1
ATOM 683 O O . ARG A 1 81 ? 13.086 -8.516 -13.555 1 96.56 81 ARG A O 1
ATOM 690 N N . LYS A 1 82 ? 12.688 -6.473 -12.68 1 95.94 82 LYS A N 1
ATOM 691 C CA . LYS A 1 82 ? 13.43 -6.66 -11.438 1 95.94 82 LYS A CA 1
ATOM 692 C C . LYS A 1 82 ? 12.711 -6 -10.266 1 95.94 82 LYS A C 1
ATOM 694 O O . LYS A 1 82 ? 12.562 -4.777 -10.227 1 95.94 82 LYS A O 1
ATOM 699 N N . HIS A 1 83 ? 12.305 -6.844 -9.336 1 97.56 83 HIS A N 1
ATOM 700 C CA . HIS A 1 83 ? 11.664 -6.332 -8.133 1 97.56 83 HIS A CA 1
ATOM 701 C C . HIS A 1 83 ? 12.664 -6.168 -7 1 97.56 83 HIS A C 1
ATOM 703 O O . HIS A 1 83 ? 13.609 -6.953 -6.879 1 97.56 83 HIS A O 1
ATOM 709 N N . THR A 1 84 ? 12.555 -5.148 -6.277 1 95.88 84 THR A N 1
ATOM 710 C CA . THR A 1 84 ? 13.125 -4.973 -4.949 1 95.88 84 THR A CA 1
ATOM 711 C C . THR A 1 84 ? 12.031 -4.898 -3.891 1 95.88 84 THR A C 1
ATOM 713 O O . THR A 1 84 ? 11.203 -3.982 -3.904 1 95.88 84 THR A O 1
ATOM 716 N N . VAL A 1 85 ? 11.961 -5.93 -3.055 1 95.62 85 VAL A N 1
ATOM 717 C CA . VAL A 1 85 ? 11 -5.938 -1.959 1 95.62 85 VAL A CA 1
ATOM 718 C C . VAL A 1 85 ? 11.609 -5.262 -0.731 1 95.62 85 VAL A C 1
ATOM 720 O O . VAL A 1 85 ? 12.586 -5.754 -0.165 1 95.62 85 VAL A O 1
ATOM 723 N N . LEU A 1 86 ? 11.078 -4.184 -0.331 1 95.12 86 LEU A N 1
ATOM 724 C CA . LEU A 1 86 ? 11.695 -3.371 0.71 1 95.12 86 LEU A CA 1
ATOM 725 C C . LEU A 1 86 ? 11.219 -3.799 2.092 1 95.12 86 LEU A C 1
ATOM 727 O O . LEU A 1 86 ? 12.023 -4.098 2.973 1 95.12 86 LEU A O 1
ATOM 731 N N . LYS A 1 87 ? 9.906 -3.807 2.285 1 92.88 87 LYS A N 1
ATOM 732 C CA . LYS A 1 87 ? 9.344 -4.031 3.615 1 92.88 87 LYS A CA 1
ATOM 733 C C . LYS A 1 87 ? 8.047 -4.828 3.539 1 92.88 87 LYS A C 1
ATOM 735 O O . LYS A 1 87 ? 7.289 -4.699 2.576 1 92.88 87 LYS A O 1
ATOM 740 N N . VAL A 1 88 ? 7.766 -5.637 4.559 1 93.69 88 VAL A N 1
ATOM 741 C CA . VAL A 1 88 ? 6.512 -6.355 4.734 1 93.69 88 VAL A CA 1
ATOM 742 C C . VAL A 1 88 ? 5.883 -5.977 6.074 1 93.69 88 VAL A C 1
ATOM 744 O O . VAL A 1 88 ? 6.559 -5.992 7.109 1 93.69 88 VAL A O 1
ATOM 747 N N . PHE A 1 89 ? 4.645 -5.586 6.055 1 92.5 89 PHE A N 1
ATOM 748 C CA . PHE A 1 89 ? 3.854 -5.238 7.227 1 92.5 89 PHE A CA 1
ATOM 749 C C . PHE A 1 89 ? 2.768 -6.277 7.477 1 92.5 89 PHE A C 1
ATOM 751 O O . PHE A 1 89 ? 1.663 -6.172 6.938 1 92.5 89 PHE A O 1
ATOM 758 N N . PRO A 1 90 ? 3.064 -7.23 8.32 1 91.5 90 PRO A N 1
ATOM 759 C CA . PRO A 1 90 ? 2.057 -8.25 8.617 1 91.5 90 PRO A CA 1
ATOM 760 C C . PRO A 1 90 ? 0.911 -7.715 9.477 1 91.5 90 PRO A C 1
ATOM 762 O O . PRO A 1 90 ? 1.09 -6.742 10.211 1 91.5 90 PRO A O 1
ATOM 765 N N . GLY A 1 91 ? -0.282 -8.352 9.258 1 88 91 GLY A N 1
ATOM 766 C CA . GLY A 1 91 ? -1.416 -7.93 10.062 1 88 91 GLY A CA 1
ATOM 767 C C . GLY A 1 91 ? -2.398 -9.055 10.344 1 88 91 GLY A C 1
ATOM 768 O O . GLY A 1 91 ? -2.707 -9.852 9.461 1 88 91 GLY A O 1
ATOM 769 N N . LYS A 1 92 ? -2.754 -9.078 11.578 1 86.62 92 LYS A N 1
ATOM 770 C CA . LYS A 1 92 ? -3.916 -9.859 11.992 1 86.62 92 LYS A CA 1
ATOM 771 C C . LYS A 1 92 ? -5.035 -8.953 12.5 1 86.62 92 LYS A C 1
ATOM 773 O O . LYS A 1 92 ? -4.777 -7.984 13.227 1 86.62 92 LYS A O 1
ATOM 778 N N . PHE A 1 93 ? -6.215 -9.281 12.047 1 85.56 93 PHE A N 1
ATOM 779 C CA . PHE A 1 93 ? -7.336 -8.406 12.367 1 85.56 93 PHE A CA 1
ATOM 780 C C . PHE A 1 93 ? -8.445 -9.18 13.062 1 85.56 93 PHE A C 1
ATOM 782 O O . PHE A 1 93 ? -8.531 -10.398 12.93 1 85.56 93 PHE A O 1
ATOM 789 N N . THR A 1 94 ? -9.164 -8.367 13.781 1 80.38 94 THR A N 1
ATOM 790 C CA . THR A 1 94 ? -10.312 -8.977 14.445 1 80.38 94 THR A CA 1
ATOM 791 C C . THR A 1 94 ? -11.258 -9.594 13.422 1 80.38 94 THR A C 1
ATOM 793 O O . THR A 1 94 ? -11.609 -8.961 12.422 1 80.38 94 THR A O 1
ATOM 796 N N . GLY A 1 95 ? -11.57 -10.875 13.703 1 79.69 95 GLY A N 1
ATOM 797 C CA . GLY A 1 95 ? -12.516 -11.555 12.828 1 79.69 95 GLY A CA 1
ATOM 798 C C . GLY A 1 95 ? -11.852 -12.227 11.641 1 79.69 95 GLY A C 1
ATOM 799 O O . GLY A 1 95 ? -12.531 -12.836 10.812 1 79.69 95 GLY A O 1
ATOM 800 N N . SER A 1 96 ? -10.508 -12.047 11.57 1 79.81 96 SER A N 1
ATOM 801 C CA . SER A 1 96 ? -9.805 -12.68 10.461 1 79.81 96 SER A CA 1
ATOM 802 C C . SER A 1 96 ? -9.789 -14.195 10.617 1 79.81 96 SER A C 1
ATOM 804 O O . SER A 1 96 ? -9.836 -14.719 11.734 1 79.81 96 SER A O 1
ATOM 806 N N . ASP A 1 97 ? -9.789 -14.844 9.531 1 83.81 97 ASP A N 1
ATOM 807 C CA . ASP A 1 97 ? -9.633 -16.297 9.516 1 83.81 97 ASP A CA 1
ATOM 808 C C . ASP A 1 97 ? -8.258 -16.703 10.023 1 83.81 97 ASP A C 1
ATOM 810 O O . ASP A 1 97 ? -7.234 -16.234 9.516 1 83.81 97 ASP A O 1
ATOM 814 N N . ALA A 1 98 ? -8.258 -17.609 10.945 1 81.12 98 ALA A N 1
ATOM 815 C CA . ALA A 1 98 ? -7.012 -18.031 11.586 1 81.12 98 ALA A CA 1
ATOM 816 C C . ALA A 1 98 ? -6.105 -18.75 10.594 1 81.12 98 ALA A C 1
ATOM 818 O O . ALA A 1 98 ? -4.895 -18.844 10.797 1 81.12 98 ALA A O 1
ATOM 819 N N . SER A 1 99 ? -6.699 -19.203 9.555 1 86.75 99 SER A N 1
ATOM 820 C CA . SER A 1 99 ? -5.922 -19.969 8.578 1 86.75 99 SER A CA 1
ATOM 821 C C . SER A 1 99 ? -5.262 -19.047 7.562 1 86.75 99 SER A C 1
ATOM 823 O O . SER A 1 99 ? -4.465 -19.484 6.734 1 86.75 99 SER A O 1
ATOM 825 N N . GLU A 1 100 ? -5.574 -17.781 7.711 1 90.56 100 GLU A N 1
ATOM 826 C CA . GLU A 1 100 ? -5.047 -16.828 6.738 1 90.56 100 GLU A CA 1
ATOM 827 C C . GLU A 1 100 ? -4.059 -15.867 7.391 1 90.56 100 GLU A C 1
ATOM 829 O O . GLU A 1 100 ? -4.09 -15.664 8.602 1 90.56 100 GLU A O 1
ATOM 834 N N . ARG A 1 101 ? -3.139 -15.469 6.551 1 91.69 101 ARG A N 1
ATOM 835 C CA . ARG A 1 101 ? -2.254 -14.359 6.91 1 91.69 101 ARG A CA 1
ATOM 836 C C . ARG A 1 101 ? -2.445 -13.18 5.969 1 91.69 101 ARG A C 1
ATOM 838 O O . ARG A 1 101 ? -2.799 -13.359 4.801 1 91.69 101 ARG A O 1
ATOM 845 N N . GLU A 1 102 ? -2.35 -12.039 6.574 1 93.69 102 GLU A N 1
ATOM 846 C CA . GLU A 1 102 ? -2.535 -10.805 5.824 1 93.69 102 GLU A CA 1
ATOM 847 C C . GLU A 1 102 ? -1.337 -9.875 5.988 1 93.69 102 GLU A C 1
ATOM 849 O O . GLU A 1 102 ? -0.699 -9.852 7.043 1 93.69 102 GLU A O 1
ATOM 854 N N . CYS A 1 103 ? -0.948 -9.172 4.859 1 94.06 103 CYS A N 1
ATOM 855 C CA . CYS A 1 103 ? 0.145 -8.219 4.996 1 94.06 103 CYS A CA 1
ATOM 856 C C . CYS A 1 103 ? 0.085 -7.156 3.904 1 94.06 103 CYS A C 1
ATOM 858 O O . CYS A 1 103 ? -0.612 -7.328 2.904 1 94.06 103 CYS A O 1
ATOM 860 N N . MET A 1 104 ? 0.696 -6.109 4.172 1 96.69 104 MET A N 1
ATOM 861 C CA . MET A 1 104 ? 1.059 -5.137 3.145 1 96.69 104 MET A CA 1
ATOM 862 C C . MET A 1 104 ? 2.547 -5.219 2.82 1 96.69 104 MET A C 1
ATOM 864 O O . MET A 1 104 ? 3.367 -5.465 3.705 1 96.69 104 MET A O 1
ATOM 868 N N . LEU A 1 105 ? 2.863 -5.016 1.555 1 97.44 105 LEU A N 1
ATOM 869 C CA . LEU A 1 105 ? 4.242 -5.043 1.074 1 97.44 105 LEU A CA 1
ATOM 870 C C . LEU A 1 105 ? 4.598 -3.732 0.378 1 97.44 105 LEU A C 1
ATOM 872 O O . LEU A 1 105 ? 3.75 -3.121 -0.275 1 97.44 105 LEU A O 1
ATOM 876 N N . LEU A 1 106 ? 5.797 -3.34 0.581 1 97.88 106 LEU A N 1
ATOM 877 C CA . LEU A 1 106 ? 6.367 -2.152 -0.05 1 97.88 106 LEU A CA 1
ATOM 878 C C . LEU A 1 106 ? 7.605 -2.512 -0.863 1 97.88 106 LEU A C 1
ATOM 880 O O . LEU A 1 106 ? 8.453 -3.283 -0.406 1 97.88 106 LEU A O 1
ATOM 884 N N . GLY A 1 107 ? 7.656 -1.93 -2.148 1 97.75 107 GLY A N 1
ATOM 885 C CA . GLY A 1 107 ? 8.836 -2.238 -2.941 1 97.75 107 GLY A CA 1
ATOM 886 C C . GLY A 1 107 ? 8.984 -1.344 -4.16 1 97.75 107 GLY A C 1
ATOM 887 O O . GLY A 1 107 ? 8.289 -0.333 -4.281 1 97.75 107 GLY A O 1
ATOM 888 N N . GLU A 1 108 ? 9.961 -1.689 -4.926 1 97.75 108 GLU A N 1
ATOM 889 C CA . GLU A 1 108 ? 10.297 -1.062 -6.203 1 97.75 108 GLU A CA 1
ATOM 890 C C . GLU A 1 108 ? 10.484 -2.107 -7.297 1 97.75 108 GLU A C 1
ATOM 892 O O . GLU A 1 108 ? 10.75 -3.275 -7.008 1 97.75 108 GLU A O 1
ATOM 897 N N . ALA A 1 109 ? 10.266 -1.645 -8.508 1 97.56 109 ALA A N 1
ATOM 898 C CA . ALA A 1 109 ? 10.5 -2.521 -9.648 1 97.56 109 ALA A CA 1
ATOM 899 C C . ALA A 1 109 ? 11.086 -1.743 -10.828 1 97.56 109 ALA A C 1
ATOM 901 O O . ALA A 1 109 ? 10.766 -0.566 -11.016 1 97.56 109 ALA A O 1
ATOM 902 N N . SER A 1 110 ? 11.914 -2.377 -11.539 1 97.56 110 SER A N 1
ATOM 903 C CA . SER A 1 110 ? 12.422 -1.881 -12.812 1 97.56 110 SER A CA 1
ATOM 904 C C . SER A 1 110 ? 11.992 -2.779 -13.969 1 97.56 110 SER A C 1
ATOM 906 O O . SER A 1 110 ? 11.992 -4.004 -13.836 1 97.56 110 SER A O 1
ATOM 908 N N . PHE A 1 111 ? 11.641 -2.158 -15.086 1 97.12 111 PHE A N 1
ATOM 909 C CA . PHE A 1 111 ? 11.195 -2.879 -16.266 1 97.12 111 PHE A CA 1
ATOM 910 C C . PHE A 1 111 ? 11.992 -2.445 -17.5 1 97.12 111 PHE A C 1
ATOM 912 O O . PHE A 1 111 ? 12.25 -1.255 -17.688 1 97.12 111 PHE A O 1
ATOM 919 N N . LEU A 1 112 ? 12.391 -3.365 -18.234 1 98 112 LEU A N 1
ATOM 920 C CA . LEU A 1 112 ? 12.859 -3.148 -19.594 1 98 112 LEU A CA 1
ATOM 921 C C . LEU A 1 112 ? 11.82 -3.613 -20.609 1 98 112 LEU A C 1
ATOM 923 O O . LEU A 1 112 ? 11.492 -4.801 -20.672 1 98 112 LEU A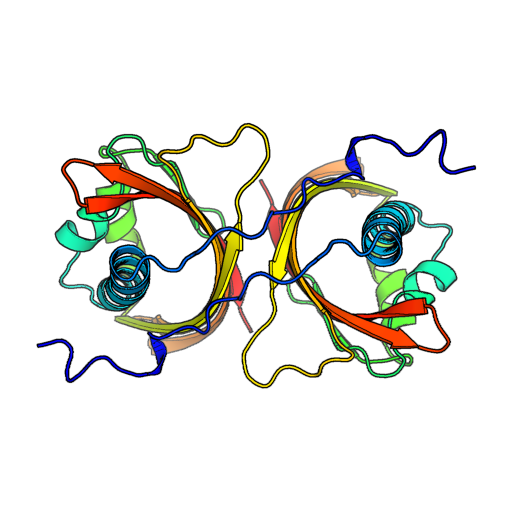 O 1
ATOM 927 N N . THR A 1 113 ? 11.344 -2.676 -21.406 1 96.94 113 THR A N 1
ATOM 928 C CA . THR A 1 113 ? 10.359 -3.043 -22.422 1 96.94 113 THR A CA 1
ATOM 929 C C . THR A 1 113 ? 11.047 -3.609 -23.656 1 96.94 113 THR A C 1
ATOM 931 O O . THR A 1 113 ? 12.258 -3.426 -23.844 1 96.94 113 THR A O 1
ATOM 934 N N . ARG A 1 114 ? 10.266 -4.277 -24.438 1 96.81 114 ARG A N 1
ATOM 935 C CA . ARG A 1 114 ? 10.82 -4.922 -25.625 1 96.81 114 ARG A CA 1
ATOM 936 C C . ARG A 1 114 ? 11.242 -3.887 -26.672 1 96.81 114 ARG A C 1
ATOM 938 O O . ARG A 1 114 ? 12.133 -4.145 -27.484 1 96.81 114 ARG A O 1
ATOM 945 N N . ASP A 1 115 ? 10.656 -2.748 -26.562 1 96.06 115 ASP A N 1
ATOM 946 C CA . ASP A 1 115 ? 11.047 -1.692 -27.5 1 96.06 115 ASP A CA 1
ATOM 947 C C . ASP A 1 115 ? 12.227 -0.892 -26.953 1 96.06 115 ASP A C 1
ATOM 949 O O . ASP A 1 115 ? 12.586 0.153 -27.5 1 96.06 115 ASP A O 1
ATOM 953 N N . GLY A 1 116 ? 12.695 -1.227 -25.812 1 96.06 116 GLY A N 1
ATOM 954 C CA . GLY A 1 116 ? 13.969 -0.699 -25.359 1 96.06 116 GLY A CA 1
ATOM 955 C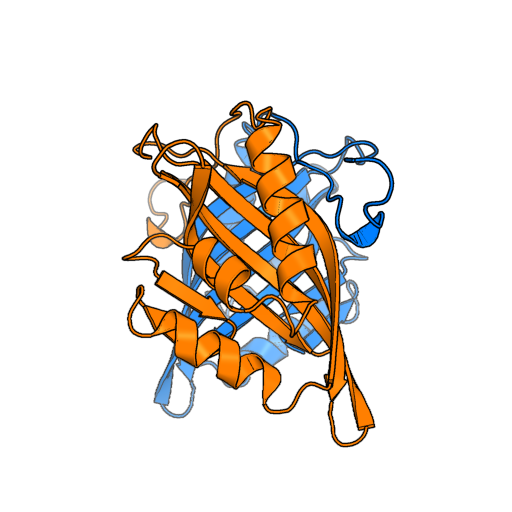 C . GLY A 1 116 ? 13.82 0.388 -24.312 1 96.06 116 GLY A C 1
ATOM 956 O O . GLY A 1 116 ? 14.812 0.982 -23.875 1 96.06 116 GLY A O 1
ATOM 957 N N . ARG A 1 117 ? 12.703 0.647 -23.797 1 96.88 117 ARG A N 1
ATOM 958 C CA . ARG A 1 117 ? 12.492 1.666 -22.781 1 96.88 117 ARG A CA 1
ATOM 959 C C . ARG A 1 117 ? 12.617 1.074 -21.375 1 96.88 117 ARG A C 1
ATOM 961 O O . ARG A 1 117 ? 12.242 -0.076 -21.141 1 96.88 117 ARG A O 1
ATOM 968 N N . THR A 1 118 ? 13.211 1.904 -20.453 1 97.19 118 THR A N 1
ATOM 969 C CA . THR A 1 118 ? 13.281 1.523 -19.047 1 97.19 118 THR A CA 1
ATOM 970 C C . THR A 1 118 ? 12.242 2.283 -18.234 1 97.19 118 THR A C 1
ATOM 972 O O . THR A 1 118 ? 12.094 3.496 -18.375 1 97.19 118 THR A O 1
ATOM 975 N N . ILE A 1 119 ? 11.562 1.577 -17.422 1 96.75 119 ILE A N 1
ATOM 976 C CA . ILE A 1 119 ? 10.562 2.145 -16.531 1 96.75 119 ILE A CA 1
ATOM 977 C C . ILE A 1 119 ? 10.891 1.782 -15.086 1 96.75 119 ILE A C 1
ATOM 979 O O . ILE A 1 119 ? 11.164 0.619 -14.781 1 96.75 119 ILE A O 1
ATOM 983 N N . GLU A 1 120 ? 10.984 2.738 -14.242 1 97.94 120 GLU A N 1
ATOM 984 C CA . GLU A 1 120 ? 11.078 2.535 -12.797 1 97.94 120 GLU A CA 1
ATOM 985 C C . GLU A 1 120 ? 9.75 2.834 -12.109 1 97.94 120 GLU A C 1
ATOM 987 O O . GLU A 1 120 ? 9.062 3.797 -12.461 1 97.94 120 GLU A O 1
ATOM 992 N N . ALA A 1 121 ? 9.43 1.969 -11.164 1 97.88 121 ALA A N 1
ATOM 993 C CA . ALA A 1 121 ? 8.141 2.158 -10.5 1 97.88 121 ALA A CA 1
ATOM 994 C C . ALA A 1 121 ? 8.234 1.805 -9.016 1 97.88 121 ALA A C 1
ATOM 996 O O . ALA A 1 121 ? 8.922 0.854 -8.641 1 97.88 121 ALA A O 1
ATOM 997 N N . GLY A 1 122 ? 7.625 2.621 -8.148 1 98.25 122 GLY A N 1
ATOM 998 C CA . GLY A 1 122 ? 7.293 2.189 -6.797 1 98.25 122 GLY A CA 1
ATOM 999 C C . GLY A 1 122 ? 5.957 1.476 -6.715 1 98.25 122 GLY A C 1
ATOM 1000 O O . GLY A 1 122 ? 5.055 1.742 -7.508 1 98.25 122 GLY A O 1
ATOM 1001 N N . TRP A 1 123 ? 5.891 0.555 -5.812 1 98.62 123 TRP A N 1
ATOM 1002 C CA . TRP A 1 123 ? 4.629 -0.171 -5.684 1 98.62 123 TRP A CA 1
ATOM 1003 C C . TRP A 1 123 ? 4.355 -0.534 -4.23 1 98.62 123 TRP A C 1
ATOM 1005 O O . TRP A 1 123 ? 5.277 -0.581 -3.41 1 98.62 123 TRP A O 1
ATOM 1015 N N . SER A 1 124 ? 3.129 -0.68 -3.869 1 98.81 124 SER A N 1
ATOM 1016 C CA . SER A 1 124 ? 2.621 -1.296 -2.648 1 98.81 124 SER A CA 1
ATOM 1017 C C . SER A 1 124 ? 1.608 -2.393 -2.963 1 98.81 124 SER A C 1
ATOM 1019 O O . SER A 1 124 ? 0.945 -2.352 -4 1 98.81 124 SER A O 1
ATOM 1021 N N . ALA A 1 125 ? 1.524 -3.35 -2.049 1 98.81 125 ALA A N 1
ATOM 1022 C CA . ALA A 1 125 ? 0.628 -4.473 -2.307 1 98.81 125 ALA A CA 1
ATOM 1023 C C . ALA A 1 125 ? -0.081 -4.914 -1.03 1 98.81 125 ALA A C 1
ATOM 1025 O O . ALA A 1 125 ? 0.486 -4.832 0.062 1 98.81 125 ALA A O 1
ATOM 1026 N N . HIS A 1 126 ? -1.287 -5.336 -1.188 1 98.69 126 HIS A N 1
ATOM 1027 C CA . HIS A 1 126 ? -2.064 -6.031 -0.166 1 98.69 126 HIS A CA 1
ATOM 1028 C C . HIS A 1 126 ? -2.221 -7.508 -0.503 1 98.69 126 HIS A C 1
ATOM 1030 O O . HIS A 1 126 ? -2.607 -7.855 -1.62 1 98.69 126 HIS A O 1
ATOM 1036 N N . ALA A 1 127 ? -1.909 -8.312 0.508 1 97.75 127 ALA A N 1
ATOM 1037 C CA . ALA A 1 127 ? -1.961 -9.75 0.259 1 97.75 127 ALA A CA 1
ATOM 1038 C C . ALA A 1 127 ? -2.682 -10.477 1.39 1 97.75 127 ALA A C 1
ATOM 1040 O O . ALA A 1 127 ? -2.506 -10.141 2.564 1 97.75 127 ALA A O 1
ATOM 1041 N N . VAL A 1 128 ? -3.486 -11.414 1.058 1 96.62 128 VAL A N 1
ATOM 1042 C CA . VAL A 1 128 ? -4.016 -12.445 1.947 1 96.62 128 VAL A CA 1
ATOM 1043 C C . VAL A 1 128 ? -3.574 -13.82 1.466 1 96.62 128 VAL A C 1
ATOM 1045 O O . VAL A 1 128 ? -3.77 -14.172 0.299 1 96.62 128 VAL A O 1
ATOM 1048 N N . VAL A 1 129 ? -2.959 -14.562 2.371 1 96.38 129 VAL A N 1
ATOM 1049 C CA . VAL A 1 129 ? -2.457 -15.883 2.004 1 96.38 129 VAL A CA 1
ATOM 1050 C C . VAL A 1 129 ? -3.104 -16.938 2.889 1 96.38 129 VAL A C 1
ATOM 1052 O O . VAL A 1 129 ? -3.49 -16.656 4.027 1 96.38 129 VAL A O 1
ATOM 1055 N N . ARG A 1 130 ? -3.191 -18.078 2.377 1 95.75 130 ARG A N 1
ATOM 1056 C CA . ARG A 1 130 ? -3.619 -19.25 3.141 1 95.75 130 ARG A CA 1
ATOM 1057 C C . ARG A 1 130 ? -2.893 -20.5 2.672 1 95.75 130 ARG A C 1
ATOM 1059 O O . ARG A 1 130 ? -2.369 -20.547 1.556 1 95.75 130 ARG A O 1
ATOM 1066 N N . ARG A 1 131 ? -2.908 -21.5 3.508 1 94.88 131 ARG A N 1
ATOM 1067 C CA . ARG A 1 131 ? -2.254 -22.766 3.162 1 94.88 131 ARG A CA 1
ATOM 1068 C C . ARG A 1 131 ? -3.188 -23.672 2.359 1 94.88 131 ARG A C 1
ATOM 1070 O O . ARG A 1 131 ? -4.348 -23.844 2.725 1 94.88 131 ARG A O 1
ATOM 1077 N N . VAL A 1 132 ? -2.729 -24.125 1.303 1 96.5 132 VAL A N 1
ATOM 1078 C CA . VAL A 1 132 ? -3.361 -25.156 0.479 1 96.5 132 VAL A CA 1
ATOM 1079 C C . VAL A 1 132 ? -2.412 -26.344 0.303 1 96.5 132 VAL A C 1
ATOM 1081 O O . VAL A 1 132 ? -1.335 -26.203 -0.28 1 96.5 132 VAL A O 1
ATOM 1084 N N . GLN A 1 133 ? -2.848 -27.469 0.841 1 95.31 133 GLN A N 1
ATOM 1085 C CA . GLN A 1 133 ? -2.006 -28.656 0.814 1 95.31 133 GLN A CA 1
ATOM 1086 C C . GLN A 1 133 ? -0.616 -28.359 1.373 1 95.31 133 GLN A C 1
ATOM 1088 O O . GLN A 1 133 ? 0.394 -28.703 0.754 1 95.31 133 GLN A O 1
ATOM 1093 N N . GLY A 1 134 ? -0.516 -27.578 2.338 1 93.88 134 GLY A N 1
ATOM 1094 C CA . GLY A 1 134 ? 0.692 -27.344 3.113 1 93.88 134 GLY A CA 1
ATOM 1095 C C . GLY A 1 134 ? 1.525 -26.188 2.586 1 93.88 134 GLY A C 1
ATOM 1096 O O . GLY A 1 134 ? 2.533 -25.812 3.193 1 93.88 134 GLY A O 1
ATOM 1097 N N . GLN A 1 135 ? 1.111 -25.594 1.512 1 95.31 135 GLN A N 1
ATOM 1098 C CA . GLN A 1 135 ? 1.889 -24.516 0.915 1 95.31 135 GLN A CA 1
ATOM 1099 C C . GLN A 1 135 ? 1.128 -23.188 0.974 1 95.31 135 GLN A C 1
ATOM 1101 O O . GLN A 1 135 ? -0.086 -23.156 0.763 1 95.31 135 GLN A O 1
ATOM 1106 N N . TRP A 1 136 ? 1.852 -22.141 1.235 1 95.81 136 TRP A N 1
ATOM 1107 C CA . TRP A 1 136 ? 1.237 -20.812 1.201 1 95.81 136 TRP A CA 1
ATOM 1108 C C . TRP A 1 136 ? 0.899 -20.406 -0.229 1 95.81 136 TRP A C 1
ATOM 1110 O O . TRP A 1 136 ? 1.689 -20.641 -1.148 1 95.81 136 TRP A O 1
ATOM 1120 N N . LYS A 1 137 ? -0.3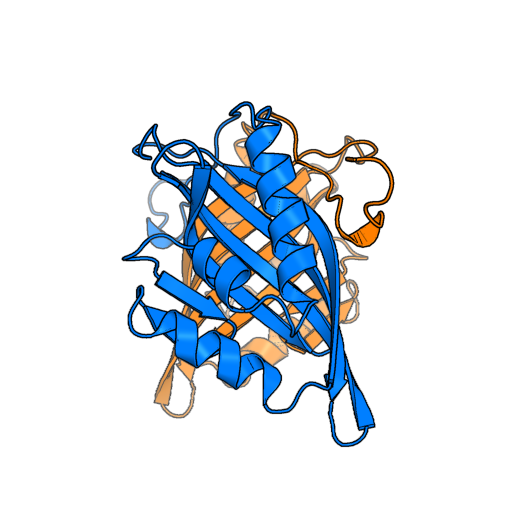09 -19.844 -0.385 1 98.06 137 LYS A N 1
ATOM 1121 C CA . LYS A 1 137 ? -0.755 -19.297 -1.661 1 98.06 137 LYS A CA 1
ATOM 1122 C C . LYS A 1 137 ? -1.513 -17.984 -1.458 1 98.06 137 LYS A C 1
ATOM 1124 O O . LYS A 1 137 ? -2.184 -17.812 -0.44 1 98.06 137 LYS A O 1
ATOM 1129 N N . PHE A 1 138 ? -1.417 -17.141 -2.404 1 98.62 138 PHE A N 1
ATOM 1130 C CA . PHE A 1 138 ? -2.203 -15.914 -2.363 1 98.62 138 PHE A CA 1
ATOM 1131 C C . PHE A 1 138 ? -3.676 -16.203 -2.625 1 98.62 138 PHE A C 1
ATOM 1133 O O . PHE A 1 138 ? -4.031 -16.75 -3.674 1 98.62 138 PHE A O 1
ATOM 1140 N N . ALA A 1 139 ? -4.508 -15.883 -1.69 1 98.38 139 ALA A N 1
ATOM 1141 C CA . ALA A 1 139 ? -5.949 -15.844 -1.926 1 98.38 139 ALA A CA 1
ATOM 1142 C C . ALA A 1 139 ? -6.375 -14.477 -2.465 1 98.38 139 ALA A C 1
ATOM 1144 O O . ALA A 1 139 ? -7.332 -14.383 -3.236 1 98.38 139 ALA A O 1
ATOM 1145 N N . GLN A 1 140 ? -5.762 -13.445 -2.039 1 98.56 140 GLN A N 1
ATOM 1146 C CA . GLN A 1 140 ? -5.91 -12.078 -2.523 1 98.56 140 GLN A CA 1
ATOM 1147 C C . GLN A 1 140 ? -4.547 -11.422 -2.744 1 98.56 140 GLN A C 1
ATOM 1149 O O . GLN A 1 140 ? -3.635 -11.594 -1.935 1 98.56 140 GLN A O 1
ATOM 1154 N N . TYR A 1 141 ? -4.402 -10.766 -3.832 1 98.81 141 TYR A N 1
ATOM 1155 C CA . TYR A 1 141 ? -3.182 -10.039 -4.16 1 98.81 141 TYR A CA 1
ATOM 1156 C C . TYR A 1 141 ? -3.492 -8.789 -4.977 1 98.81 141 TYR A C 1
ATOM 1158 O O . TYR A 1 141 ? -3.883 -8.883 -6.145 1 98.81 141 TYR A O 1
ATOM 1166 N N . ARG A 1 142 ? -3.357 -7.656 -4.352 1 98.81 142 ARG A N 1
ATOM 1167 C CA . ARG A 1 142 ? -3.631 -6.379 -5 1 98.81 142 ARG A CA 1
ATOM 1168 C C . ARG A 1 142 ? -2.41 -5.469 -4.953 1 98.81 142 ARG A C 1
ATOM 1170 O O . ARG A 1 142 ? -1.869 -5.203 -3.877 1 98.81 142 ARG A O 1
ATOM 1177 N N . VAL A 1 143 ? -2.016 -5.016 -6.168 1 98.81 143 VAL A N 1
ATOM 1178 C CA . VAL A 1 143 ? -0.825 -4.176 -6.262 1 98.81 143 VAL A CA 1
ATOM 1179 C C . VAL A 1 143 ? -1.197 -2.812 -6.836 1 98.81 143 VAL A C 1
ATOM 1181 O O . VAL A 1 143 ? -1.882 -2.729 -7.859 1 98.81 143 VAL A O 1
ATOM 1184 N N . TRP A 1 144 ? -0.801 -1.799 -6.16 1 98.81 144 TRP A N 1
ATOM 1185 C CA . TRP A 1 144 ? -0.794 -0.443 -6.703 1 98.81 144 TRP A CA 1
ATOM 1186 C C . TRP A 1 144 ? 0.591 -0.071 -7.219 1 98.81 144 TRP A C 1
ATOM 1188 O O . TRP A 1 144 ? 1.6 -0.339 -6.559 1 98.81 144 TRP A O 1
ATOM 1198 N N . VAL A 1 145 ? 0.567 0.532 -8.383 1 98.25 145 VAL A N 1
ATOM 1199 C CA . VAL A 1 145 ? 1.841 0.837 -9.031 1 98.25 145 VAL A CA 1
ATOM 1200 C C . VAL A 1 145 ? 1.862 2.301 -9.469 1 98.25 145 VAL A C 1
ATOM 1202 O O . VAL A 1 145 ? 0.861 2.82 -9.961 1 98.25 145 VAL A O 1
ATOM 1205 N N . GLN A 1 146 ? 2.975 2.908 -9.242 1 97.56 146 GLN A N 1
ATOM 1206 C CA . GLN A 1 146 ? 3.209 4.27 -9.711 1 97.56 146 GLN A CA 1
ATOM 1207 C C . GLN A 1 146 ? 4.578 4.395 -10.375 1 97.56 146 GLN A C 1
ATOM 1209 O O . GLN A 1 146 ? 5.609 4.215 -9.719 1 97.56 146 GLN A O 1
ATOM 1214 N N . ASN A 1 147 ? 4.527 4.793 -11.594 1 94.44 147 ASN A N 1
ATOM 1215 C CA . ASN A 1 147 ? 5.773 5.031 -12.312 1 94.44 147 ASN A CA 1
ATOM 1216 C C . ASN A 1 147 ? 6.477 6.289 -11.805 1 94.44 147 ASN A C 1
ATOM 1218 O O . ASN A 1 147 ? 5.824 7.262 -11.422 1 94.44 147 ASN A O 1
ATOM 1222 N N . GLU A 1 148 ? 7.809 6.238 -11.812 1 87.94 148 GLU A N 1
ATOM 1223 C CA . GLU A 1 148 ? 8.594 7.383 -11.367 1 87.94 148 GLU A CA 1
ATOM 1224 C C . GLU A 1 148 ? 8.859 8.352 -12.516 1 87.94 148 GLU A C 1
ATOM 1226 O O . GLU A 1 148 ? 8.938 7.941 -13.68 1 87.94 148 GLU A O 1
ATOM 1231 N N . MET B 1 1 ? 20.25 -24.875 -0.271 1 26.22 1 MET B N 1
ATOM 1232 C CA . MET B 1 1 ? 20.156 -24.266 -1.6 1 26.22 1 MET B CA 1
ATOM 1233 C C . MET B 1 1 ? 19.656 -22.828 -1.512 1 26.22 1 MET B C 1
ATOM 1235 O O . MET B 1 1 ? 19.156 -22.281 -2.496 1 26.22 1 MET B O 1
ATOM 1239 N N . ALA B 1 2 ? 19.312 -22.438 -0.272 1 42.75 2 ALA B N 1
ATOM 1240 C CA . ALA B 1 2 ? 18.969 -21.109 0.221 1 42.75 2 ALA B CA 1
ATOM 1241 C C . ALA B 1 2 ? 20.047 -20.094 -0.147 1 42.75 2 ALA B C 1
ATOM 1243 O O . ALA B 1 2 ? 20 -18.938 0.283 1 42.75 2 ALA B O 1
ATOM 1244 N N . LYS B 1 3 ? 21.188 -20.531 -0.584 1 56.25 3 LYS B N 1
ATOM 1245 C CA . LYS B 1 3 ? 22.484 -19.875 -0.489 1 56.25 3 LYS B CA 1
ATOM 1246 C C . LYS B 1 3 ? 22.578 -18.688 -1.434 1 56.25 3 LYS B C 1
ATOM 1248 O O . LYS B 1 3 ? 23.234 -17.688 -1.123 1 56.25 3 LYS B O 1
ATOM 1253 N N . ASN B 1 4 ? 21.844 -18.609 -2.689 1 68.62 4 ASN B N 1
ATOM 1254 C CA . ASN B 1 4 ? 22.203 -17.531 -3.607 1 68.62 4 ASN B CA 1
ATOM 1255 C C . ASN B 1 4 ? 21 -16.641 -3.916 1 68.62 4 ASN B C 1
ATOM 1257 O O . ASN B 1 4 ? 20.719 -16.344 -5.082 1 68.62 4 ASN B O 1
ATOM 1261 N N . ILE B 1 5 ? 20.141 -16.312 -2.934 1 72.31 5 ILE B N 1
ATOM 1262 C CA . ILE B 1 5 ? 19.031 -15.422 -3.203 1 72.31 5 ILE B CA 1
ATOM 1263 C C . ILE B 1 5 ? 19.5 -13.969 -3.172 1 72.31 5 ILE B C 1
ATOM 1265 O O . ILE B 1 5 ? 20.062 -13.516 -2.174 1 72.31 5 ILE B O 1
ATOM 1269 N N . PRO B 1 6 ? 19.312 -13.281 -4.281 1 77.44 6 PRO B N 1
ATOM 1270 C CA . PRO B 1 6 ? 19.688 -11.867 -4.258 1 77.44 6 PRO B CA 1
ATOM 1271 C C . PRO B 1 6 ? 19.016 -11.094 -3.121 1 77.44 6 PRO B C 1
ATOM 1273 O O . PRO B 1 6 ? 17.844 -11.336 -2.816 1 77.44 6 PRO B O 1
ATOM 1276 N N . GLU B 1 7 ? 19.734 -10.172 -2.488 1 79.56 7 GLU B N 1
ATOM 1277 C CA . GLU B 1 7 ? 19.297 -9.398 -1.331 1 79.56 7 GLU B CA 1
ATOM 1278 C C . GLU B 1 7 ? 18.016 -8.617 -1.644 1 79.56 7 GLU B C 1
ATOM 1280 O O . GLU B 1 7 ? 17.188 -8.391 -0.759 1 79.56 7 GLU B O 1
ATOM 1285 N N . ARG B 1 8 ? 17.812 -8.211 -2.867 1 83.38 8 ARG B N 1
ATOM 1286 C CA . ARG B 1 8 ? 16.688 -7.387 -3.262 1 83.38 8 ARG B CA 1
ATOM 1287 C C . ARG B 1 8 ? 15.367 -8.117 -3.037 1 83.38 8 ARG B C 1
ATOM 1289 O O . ARG B 1 8 ? 14.297 -7.5 -3.002 1 83.38 8 ARG B O 1
ATOM 1296 N N . TYR B 1 9 ? 15.375 -9.391 -2.873 1 88.06 9 TYR B N 1
ATOM 1297 C CA . TYR B 1 9 ? 14.148 -10.148 -2.674 1 88.06 9 TYR B CA 1
ATOM 1298 C C . TYR B 1 9 ? 13.891 -10.391 -1.19 1 88.06 9 TYR B C 1
ATOM 1300 O O . TYR B 1 9 ? 12.867 -10.977 -0.818 1 88.06 9 TYR B O 1
ATOM 1308 N N . LEU B 1 10 ? 14.82 -9.984 -0.295 1 72.94 10 LEU B N 1
ATOM 1309 C CA . LEU B 1 10 ? 14.703 -10.188 1.145 1 72.94 10 LEU B CA 1
ATOM 1310 C C . LEU B 1 10 ? 14.211 -8.922 1.84 1 72.94 10 LEU B C 1
ATOM 1312 O O . LEU B 1 10 ? 15.008 -8.047 2.178 1 72.94 10 LEU B O 1
ATOM 1316 N N . PRO B 1 11 ? 12.859 -8.828 2.143 1 76.62 11 PRO B N 1
ATOM 1317 C CA . PRO B 1 11 ? 12.336 -7.625 2.783 1 76.62 11 PRO B CA 1
ATOM 1318 C C . PRO B 1 11 ? 12.617 -7.582 4.285 1 76.62 11 PRO B C 1
ATOM 1320 O O . PRO B 1 11 ? 12.977 -8.602 4.879 1 76.62 11 PRO B O 1
ATOM 1323 N N . GLN B 1 12 ? 12.562 -6.457 4.859 1 80.88 12 GLN B N 1
ATOM 1324 C CA . GLN B 1 12 ? 12.414 -6.336 6.309 1 80.88 12 GLN B CA 1
ATOM 1325 C C . GLN B 1 12 ? 10.984 -6.645 6.742 1 80.88 12 GLN B C 1
ATOM 1327 O O . GLN B 1 12 ? 10.031 -6.156 6.137 1 80.88 12 GLN B O 1
ATOM 1332 N N . TYR B 1 13 ? 10.828 -7.41 7.742 1 79.69 13 TYR B N 1
ATOM 1333 C CA . TYR B 1 13 ? 9.516 -7.703 8.297 1 79.69 13 TYR B CA 1
ATOM 1334 C C . TYR B 1 13 ? 9.273 -6.91 9.578 1 79.69 13 TYR B C 1
ATOM 1336 O O . TYR B 1 13 ? 10.148 -6.852 10.453 1 79.69 13 TYR B O 1
ATOM 1344 N N . ALA B 1 14 ? 8.102 -6.281 9.602 1 77.56 14 ALA B N 1
ATOM 1345 C CA . ALA B 1 14 ? 7.754 -5.523 10.797 1 77.56 14 ALA B CA 1
ATOM 1346 C C . ALA B 1 14 ? 7.605 -6.449 12 1 77.56 14 ALA B C 1
ATOM 1348 O O . ALA B 1 14 ? 7.172 -7.594 11.867 1 77.56 14 ALA B O 1
ATOM 1349 N N . LYS B 1 15 ? 8.133 -5.992 13.109 1 71.12 15 LYS B N 1
ATOM 1350 C CA . LYS B 1 15 ? 7.953 -6.719 14.367 1 71.12 15 LYS B CA 1
ATOM 1351 C C . LYS B 1 15 ? 6.848 -6.094 15.203 1 71.12 15 LYS B C 1
ATOM 1353 O O . LYS B 1 15 ? 6.477 -4.934 15 1 71.12 15 LYS B O 1
ATOM 1358 N N . GLU B 1 16 ? 6.242 -6.91 16.141 1 55.47 16 GLU B N 1
ATOM 1359 C CA . GLU B 1 16 ? 5.09 -6.688 17.016 1 55.47 16 GLU B CA 1
ATOM 1360 C C . GLU B 1 16 ? 5.207 -5.359 17.75 1 55.47 16 GLU B C 1
ATOM 1362 O O . GLU B 1 16 ? 6.262 -5.043 18.312 1 55.47 16 GLU B O 1
ATOM 1367 N N . ASP B 1 17 ? 5.012 -4.266 17.234 1 54.84 17 ASP B N 1
ATOM 1368 C CA . ASP B 1 17 ? 5.023 -3.295 18.328 1 54.84 17 ASP B CA 1
ATOM 1369 C C . ASP B 1 17 ? 3.617 -2.758 18.594 1 54.84 17 ASP B C 1
ATOM 1371 O O . ASP B 1 17 ? 2.738 -2.844 17.734 1 54.84 17 ASP B O 1
ATOM 1375 N N . ASP B 1 18 ? 3.357 -2.416 19.812 1 53.84 18 ASP B N 1
ATOM 1376 C CA . ASP B 1 18 ? 2.203 -1.813 20.469 1 53.84 18 ASP B CA 1
ATOM 1377 C C . ASP B 1 18 ? 1.699 -0.599 19.688 1 53.84 18 ASP B C 1
ATOM 1379 O O . ASP B 1 18 ? 2.369 0.436 19.641 1 53.84 18 ASP B O 1
ATOM 1383 N N . TRP B 1 19 ? 1.144 -0.804 18.609 1 60.28 19 TRP B N 1
ATOM 1384 C CA . TRP B 1 19 ? 0.388 0.325 18.078 1 60.28 19 TRP B CA 1
ATOM 1385 C C . TRP B 1 19 ? -0.714 0.748 19.047 1 60.28 19 TRP B C 1
ATOM 1387 O O . TRP B 1 19 ? -1.664 1.429 18.656 1 60.28 19 TRP B O 1
ATOM 1397 N N . ASP B 1 20 ? -0.486 0.382 20.125 1 64.19 20 ASP B N 1
ATOM 1398 C CA . ASP B 1 20 ? -1.509 0.703 21.125 1 64.19 20 ASP B CA 1
ATOM 1399 C C . ASP B 1 20 ? -1.378 2.146 21.594 1 64.19 20 ASP B C 1
ATOM 1401 O O . ASP B 1 20 ? -1.482 2.422 22.797 1 64.19 20 ASP B O 1
ATOM 1405 N N . ASP B 1 21 ? -1.098 2.957 20.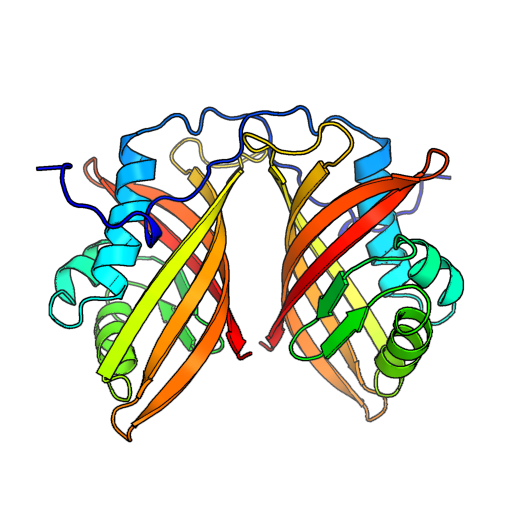641 1 79.5 21 ASP B N 1
ATOM 1406 C CA . ASP B 1 21 ? -1.062 4.383 20.953 1 79.5 21 ASP B CA 1
ATOM 1407 C C . ASP B 1 21 ? -2.336 5.082 20.484 1 79.5 21 ASP B C 1
ATOM 1409 O O . ASP B 1 21 ? -2.492 5.375 19.297 1 79.5 21 ASP B O 1
ATOM 1413 N N . GLN B 1 22 ? -3.236 5.383 21.375 1 84.94 22 GLN B N 1
ATOM 1414 C CA . GLN B 1 22 ? -4.527 5.996 21.078 1 84.94 22 GLN B CA 1
ATOM 1415 C C . GLN B 1 22 ? -4.355 7.336 20.375 1 84.94 22 GLN B C 1
ATOM 1417 O O . GLN B 1 22 ? -5.152 7.691 19.5 1 84.94 22 GLN B O 1
ATOM 1422 N N . GLU B 1 23 ? -3.348 8.039 20.75 1 88.69 23 GLU B N 1
ATOM 1423 C CA . GLU B 1 23 ? -3.113 9.336 20.125 1 88.69 23 GLU B CA 1
ATOM 1424 C C . GLU B 1 23 ? -2.795 9.18 18.641 1 88.69 23 GLU B C 1
ATOM 1426 O O . GLU B 1 23 ? -3.221 10 17.812 1 88.69 23 GLU B O 1
ATOM 1431 N N . LEU B 1 24 ? -2.064 8.164 18.344 1 89.62 24 LEU B N 1
ATOM 1432 C CA . LEU B 1 24 ? -1.739 7.91 16.938 1 89.62 24 LEU B CA 1
ATOM 1433 C C . LEU B 1 24 ? -2.982 7.5 16.156 1 89.62 24 LEU B C 1
ATOM 1435 O O . LEU B 1 24 ? -3.188 7.945 15.031 1 89.62 24 LEU B O 1
ATOM 1439 N N . GLN B 1 25 ? -3.807 6.691 16.781 1 88.44 25 GLN B N 1
ATOM 1440 C CA . GLN B 1 25 ? -5.047 6.281 16.125 1 88.44 25 GLN B CA 1
ATOM 1441 C C . GLN B 1 25 ? -5.957 7.48 15.875 1 88.44 25 GLN B C 1
ATOM 1443 O O . GLN B 1 25 ? -6.539 7.605 14.797 1 88.44 25 GLN B O 1
ATOM 1448 N N . ASP B 1 26 ? -6.023 8.32 16.844 1 91.06 26 ASP B N 1
ATOM 1449 C CA . ASP B 1 26 ? -6.797 9.547 16.688 1 91.06 26 ASP B CA 1
ATOM 1450 C C . ASP B 1 26 ? -6.234 10.422 15.57 1 91.06 26 ASP B C 1
ATOM 1452 O O . ASP B 1 26 ? -6.988 11.039 14.82 1 91.06 26 ASP B O 1
ATOM 1456 N N . PHE B 1 27 ? -4.949 10.484 15.539 1 94.69 27 PHE B N 1
ATOM 1457 C CA . PHE B 1 27 ? -4.281 11.273 14.516 1 94.69 27 PHE B CA 1
ATOM 1458 C C . PHE B 1 27 ? -4.66 10.781 13.117 1 94.69 27 PHE B C 1
ATOM 1460 O O . PHE B 1 27 ? -5.043 11.578 12.258 1 94.69 27 PHE B O 1
ATOM 1467 N N . VAL B 1 28 ? -4.637 9.453 12.906 1 93.44 28 VAL B N 1
ATOM 1468 C CA . VAL B 1 28 ? -4.973 8.867 11.609 1 93.44 28 VAL B CA 1
ATOM 1469 C C . VAL B 1 28 ? -6.43 9.172 11.266 1 93.44 28 VAL B C 1
ATOM 1471 O O . VAL B 1 28 ? -6.727 9.672 10.172 1 93.44 28 VAL B O 1
ATOM 1474 N N . THR B 1 29 ? -7.281 8.938 12.211 1 93 29 THR B N 1
ATOM 1475 C CA . THR B 1 29 ? -8.703 9.195 12 1 93 29 THR B CA 1
ATOM 1476 C C . THR B 1 29 ? -8.938 10.664 11.672 1 93 29 THR B C 1
ATOM 1478 O O . THR B 1 29 ? -9.641 10.984 10.711 1 93 29 THR B O 1
ATOM 1481 N N . SER B 1 30 ? -8.305 11.523 12.391 1 94.31 30 SER B N 1
ATOM 1482 C CA . SER B 1 30 ? -8.469 12.961 12.203 1 94.31 30 SER B CA 1
ATOM 1483 C C . SER B 1 30 ? -7.934 13.406 10.844 1 94.31 30 SER B C 1
ATOM 1485 O O . SER B 1 30 ? -8.531 14.25 10.18 1 94.31 30 SER B O 1
ATOM 1487 N N . PHE B 1 31 ? -6.887 12.875 10.461 1 98.06 31 PHE B N 1
ATOM 1488 C CA . PHE B 1 31 ? -6.262 13.281 9.203 1 98.06 31 PHE B CA 1
ATOM 1489 C C . PHE B 1 31 ? -7.203 13.039 8.031 1 98.06 31 PHE B C 1
ATOM 1491 O O . PHE B 1 31 ? -7.348 13.898 7.16 1 98.06 31 PHE B O 1
ATOM 1498 N N . TYR B 1 32 ? -7.801 11.898 7.973 1 97.44 32 TYR B N 1
ATOM 1499 C CA . TYR B 1 32 ? -8.625 11.594 6.812 1 97.44 32 TYR B CA 1
ATOM 1500 C C . TYR B 1 32 ? -9.945 12.352 6.859 1 97.44 32 TYR B C 1
ATOM 1502 O O . TYR B 1 32 ? -10.508 12.711 5.82 1 97.44 32 TYR B O 1
ATOM 1510 N N . ARG B 1 33 ? -10.398 12.633 8.055 1 94.5 33 ARG B N 1
ATOM 1511 C CA . ARG B 1 33 ? -11.531 13.547 8.164 1 94.5 33 ARG B CA 1
ATOM 1512 C C . ARG B 1 33 ? -11.172 14.93 7.629 1 94.5 33 ARG B C 1
ATOM 1514 O O . ARG B 1 33 ? -11.938 15.523 6.875 1 94.5 33 ARG B O 1
ATOM 1521 N N . LEU B 1 34 ? -9.992 15.414 8.008 1 95.75 34 LEU B N 1
ATOM 1522 C CA . LEU B 1 34 ? -9.5 16.703 7.523 1 95.75 34 LEU B CA 1
ATOM 1523 C C . LEU B 1 34 ? -9.312 16.672 6.012 1 95.75 34 LEU B C 1
ATOM 1525 O O . LEU B 1 34 ? -9.617 17.656 5.332 1 95.75 34 LEU B O 1
ATOM 1529 N N . SER B 1 35 ? -8.828 15.578 5.48 1 97.38 35 SER B N 1
ATOM 1530 C CA . SER B 1 35 ? -8.555 15.445 4.055 1 97.38 35 SER B CA 1
ATOM 1531 C C . SER B 1 35 ? -9.82 15.641 3.225 1 97.38 35 SER B C 1
ATOM 1533 O O . SER B 1 35 ? -9.75 16.125 2.092 1 97.38 35 SER B O 1
ATOM 1535 N N . ASP B 1 36 ? -10.961 15.328 3.793 1 97.06 36 ASP B N 1
ATOM 1536 C CA . ASP B 1 36 ? -12.219 15.383 3.066 1 97.06 36 ASP B CA 1
ATOM 1537 C C . ASP B 1 36 ? -12.875 16.75 3.209 1 97.06 36 ASP B C 1
ATOM 1539 O O . ASP B 1 36 ? -13.938 17 2.631 1 97.06 36 ASP B O 1
ATOM 1543 N N . ASN B 1 37 ? -12.297 17.656 3.992 1 95.69 37 ASN B N 1
ATOM 1544 C CA . ASN B 1 37 ? -12.867 18.969 4.242 1 95.69 37 ASN B CA 1
ATOM 1545 C C . ASN B 1 37 ? -12.047 20.078 3.574 1 95.69 37 ASN B C 1
ATOM 1547 O O . ASN B 1 37 ? -10.945 20.391 4.023 1 95.69 37 ASN B O 1
ATOM 1551 N N . HIS B 1 38 ? -12.602 20.719 2.584 1 94.81 38 HIS B N 1
ATOM 1552 C CA . HIS B 1 38 ? -11.883 21.719 1.79 1 94.81 38 HIS B CA 1
ATOM 1553 C C . HIS B 1 38 ? -11.68 23 2.574 1 94.81 38 HIS B C 1
ATOM 1555 O O . HIS B 1 38 ? -10.898 23.875 2.164 1 94.81 38 HIS B O 1
ATOM 1561 N N . GLU B 1 39 ? -12.281 23.141 3.723 1 94.75 39 GLU B N 1
ATOM 1562 C CA . GLU B 1 39 ? -12.188 24.359 4.52 1 94.75 39 GLU B CA 1
ATOM 1563 C C . GLU B 1 39 ? -11.031 24.281 5.512 1 94.75 39 GLU B C 1
ATOM 1565 O O . GLU B 1 39 ? -10.719 25.281 6.18 1 94.75 39 GLU B O 1
ATOM 1570 N N . GLU B 1 40 ? -10.422 23.125 5.574 1 94.62 40 GLU B N 1
ATOM 1571 C CA . GLU B 1 40 ? -9.453 22.891 6.641 1 94.62 40 GLU B CA 1
ATOM 1572 C C . GLU B 1 40 ? -8.039 22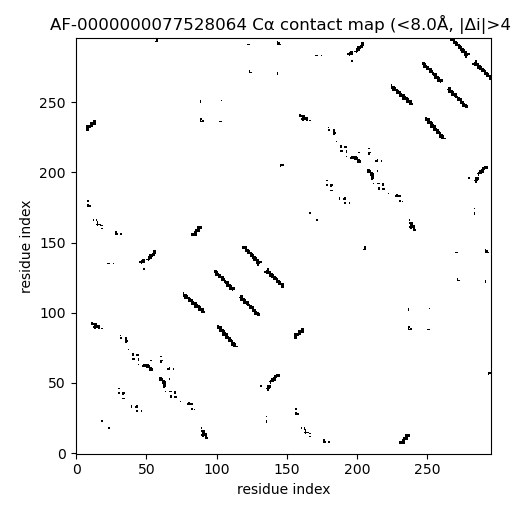.766 6.078 1 94.62 40 GLU B C 1
ATOM 1574 O O . GLU B 1 40 ? -7.297 21.859 6.449 1 94.62 40 GLU B O 1
ATOM 1579 N N . ASN B 1 41 ? -7.652 23.641 5.172 1 95.31 41 ASN B N 1
ATOM 1580 C CA . ASN B 1 41 ? -6.379 23.516 4.473 1 95.31 41 ASN B CA 1
ATOM 1581 C C . ASN B 1 41 ? -5.199 23.625 5.434 1 95.31 41 ASN B C 1
ATOM 1583 O O . ASN B 1 41 ? -4.297 22.781 5.418 1 95.31 41 ASN B O 1
ATOM 1587 N N . GLN B 1 42 ? -5.215 24.672 6.285 1 96.19 42 GLN B N 1
ATOM 1588 C CA . GLN B 1 42 ? -4.078 24.875 7.176 1 96.19 42 GLN B CA 1
ATOM 1589 C C . GLN B 1 42 ? -3.926 23.703 8.148 1 96.19 42 GLN B C 1
ATOM 1591 O O . GLN B 1 42 ? -2.809 23.266 8.422 1 96.19 42 GLN B O 1
ATOM 1596 N N . ARG B 1 43 ? -5 23.234 8.703 1 96.94 43 ARG B N 1
ATOM 1597 C CA . ARG B 1 43 ? -4.934 22.109 9.625 1 96.94 43 ARG B CA 1
ATOM 1598 C C . ARG B 1 43 ? -4.422 20.859 8.914 1 96.94 43 ARG B C 1
ATOM 1600 O O . ARG B 1 43 ? -3.699 20.047 9.508 1 96.94 43 ARG B O 1
ATOM 1607 N N . TRP B 1 44 ? -4.809 20.688 7.691 1 98.06 44 TRP B N 1
ATOM 1608 C CA . TRP B 1 44 ? -4.289 19.562 6.902 1 98.06 44 TRP B CA 1
ATOM 1609 C C . TRP B 1 44 ? -2.781 19.688 6.719 1 98.06 44 TRP B C 1
ATOM 1611 O O . TRP B 1 44 ? -2.045 18.719 6.922 1 98.06 44 TRP B O 1
ATOM 1621 N N . VAL B 1 45 ? -2.344 20.875 6.395 1 98.31 45 VAL B N 1
ATOM 1622 C CA . VAL B 1 45 ? -0.917 21.125 6.211 1 98.31 45 VAL B CA 1
ATOM 1623 C C . VAL B 1 45 ? -0.175 20.875 7.523 1 98.31 45 VAL B C 1
ATOM 1625 O O . VAL B 1 45 ? 0.934 20.344 7.527 1 98.31 45 VAL B O 1
ATOM 1628 N N . ASP B 1 46 ? -0.801 21.203 8.625 1 97.94 46 ASP B N 1
ATOM 1629 C CA . ASP B 1 46 ? -0.186 21.078 9.945 1 97.94 46 ASP B CA 1
ATOM 1630 C C . ASP B 1 46 ? -0.04 19.609 10.352 1 97.94 46 ASP B C 1
ATOM 1632 O O . ASP B 1 46 ? 0.581 19.297 11.367 1 97.94 46 ASP B O 1
ATOM 1636 N N . SER B 1 47 ? -0.607 18.719 9.602 1 98.44 47 SER B N 1
ATOM 1637 C CA . SER B 1 47 ? -0.47 17.281 9.883 1 98.44 47 SER B CA 1
ATOM 1638 C C . SER B 1 47 ? 0.89 16.766 9.438 1 98.44 47 SER B C 1
ATOM 1640 O O . SER B 1 47 ? 1.217 15.594 9.664 1 98.44 47 SER B O 1
ATOM 1642 N N . PHE B 1 48 ? 1.722 17.641 8.828 1 98.69 48 PHE B N 1
ATOM 1643 C CA . PHE B 1 48 ? 3.02 17.25 8.297 1 98.69 48 PHE B CA 1
ATOM 1644 C C . PHE B 1 48 ? 4.148 17.984 9.016 1 98.69 48 PHE B C 1
ATOM 1646 O O . PHE B 1 48 ? 3.971 19.109 9.461 1 98.69 48 PHE B O 1
ATOM 1653 N N . THR B 1 49 ? 5.289 17.266 9.156 1 98.5 49 THR B N 1
ATOM 1654 C CA . THR B 1 49 ? 6.492 17.938 9.633 1 98.5 49 THR B CA 1
ATOM 1655 C C . THR B 1 49 ? 6.984 18.953 8.609 1 98.5 49 THR B C 1
ATOM 1657 O O . THR B 1 49 ? 6.602 18.906 7.441 1 98.5 49 THR B O 1
ATOM 1660 N N . ASP B 1 50 ? 7.852 19.859 9.039 1 97.88 50 ASP B N 1
ATOM 1661 C CA . ASP B 1 50 ? 8.305 20.953 8.188 1 97.88 50 ASP B CA 1
ATOM 1662 C C . ASP B 1 50 ? 9.148 20.422 7.023 1 97.88 50 ASP B C 1
ATOM 1664 O O . ASP B 1 50 ? 9.312 21.109 6.012 1 97.88 50 ASP B O 1
ATOM 1668 N N . ASP B 1 51 ? 9.688 19.25 7.168 1 97.94 51 ASP B N 1
ATOM 1669 C CA . ASP B 1 51 ? 10.547 18.656 6.145 1 97.94 51 ASP B CA 1
ATOM 1670 C C . ASP B 1 51 ? 9.906 17.406 5.539 1 97.94 51 ASP B C 1
ATOM 1672 O O . ASP B 1 51 ? 10.594 16.562 4.965 1 97.94 51 ASP B O 1
ATOM 1676 N N . ALA B 1 52 ? 8.578 17.25 5.672 1 98.69 52 ALA B N 1
ATOM 1677 C CA . ALA B 1 52 ? 7.887 16.031 5.266 1 98.69 52 ALA B CA 1
ATOM 1678 C C . ALA B 1 52 ? 8.039 15.789 3.766 1 98.69 52 ALA B C 1
ATOM 1680 O O . ALA B 1 52 ? 8.062 16.734 2.977 1 98.69 52 ALA B O 1
ATOM 1681 N N . ASN B 1 53 ? 8.188 14.547 3.389 1 98.69 53 ASN B N 1
ATOM 1682 C CA . ASN B 1 53 ? 8.07 14.102 2.006 1 98.69 53 ASN B CA 1
ATOM 1683 C C . ASN B 1 53 ? 6.703 13.492 1.722 1 98.69 53 ASN B C 1
ATOM 1685 O O . ASN B 1 53 ? 6.301 12.523 2.363 1 98.69 53 ASN B O 1
ATOM 1689 N N . VAL B 1 54 ? 6.008 14.117 0.763 1 98.69 54 VAL B N 1
ATOM 1690 C CA . VAL B 1 54 ? 4.656 13.672 0.448 1 98.69 54 VAL B CA 1
ATOM 1691 C C . VAL B 1 54 ? 4.559 13.328 -1.036 1 98.69 54 VAL B C 1
ATOM 1693 O O . VAL B 1 54 ? 5.008 14.094 -1.89 1 98.69 54 VAL B O 1
ATOM 1696 N N . GLN B 1 55 ? 4.043 12.172 -1.262 1 98.5 55 GLN B N 1
ATOM 1697 C CA . GLN B 1 55 ? 3.738 11.781 -2.635 1 98.5 55 GLN B CA 1
ATOM 1698 C C . GLN B 1 55 ? 2.357 11.148 -2.736 1 98.5 55 GLN B C 1
ATOM 1700 O O . GLN B 1 55 ? 2.068 10.164 -2.045 1 98.5 55 GLN B O 1
ATOM 1705 N N . ILE B 1 56 ? 1.491 11.633 -3.598 1 98 56 ILE B N 1
ATOM 1706 C CA . ILE B 1 56 ? 0.188 11.062 -3.91 1 98 56 ILE B CA 1
ATOM 1707 C C . ILE B 1 56 ? 0.07 10.836 -5.414 1 98 56 ILE B C 1
ATOM 1709 O O . ILE B 1 56 ? 0.075 11.789 -6.195 1 98 56 ILE B O 1
ATOM 1713 N N . GLY B 1 57 ? -0.078 9.617 -5.824 1 96.62 57 GLY B N 1
ATOM 1714 C CA . GLY B 1 57 ? 0.054 9.328 -7.246 1 96.62 57 GLY B CA 1
ATOM 1715 C C . GLY B 1 57 ? 1.374 9.797 -7.828 1 96.62 57 GLY B C 1
ATOM 1716 O O . GLY B 1 57 ? 2.441 9.453 -7.32 1 96.62 57 GLY B O 1
ATOM 1717 N N . ALA B 1 58 ? 1.248 10.656 -8.844 1 96.19 58 ALA B N 1
ATOM 1718 C CA . ALA B 1 58 ? 2.441 11.156 -9.523 1 96.19 58 ALA B CA 1
ATOM 1719 C C . ALA B 1 58 ? 2.938 12.445 -8.891 1 96.19 58 ALA B C 1
ATOM 1721 O O . ALA B 1 58 ? 4.051 12.898 -9.172 1 96.19 58 ALA B O 1
ATOM 1722 N N . ASP B 1 59 ? 2.213 13.078 -8.039 1 97 59 ASP B N 1
ATOM 1723 C CA . ASP B 1 59 ? 2.564 14.375 -7.469 1 97 59 ASP B CA 1
ATOM 1724 C C . ASP B 1 59 ? 3.492 14.211 -6.266 1 97 59 ASP B C 1
ATOM 1726 O O . ASP B 1 59 ? 3.176 13.477 -5.328 1 97 59 ASP B O 1
ATOM 1730 N N . LYS B 1 60 ? 4.602 14.914 -6.328 1 97.62 60 LYS B N 1
ATOM 1731 C CA . LYS B 1 60 ? 5.582 14.906 -5.246 1 97.62 60 LYS B CA 1
ATOM 1732 C C . LYS B 1 60 ? 5.82 16.312 -4.715 1 97.62 60 LYS B C 1
ATOM 1734 O O . LYS B 1 60 ? 6.027 17.25 -5.492 1 97.62 60 LYS B O 1
ATOM 1739 N N . VAL B 1 61 ? 5.766 16.438 -3.408 1 98.38 61 VAL B N 1
ATOM 1740 C CA . VAL B 1 61 ? 6.059 17.734 -2.795 1 98.38 61 VAL B CA 1
ATOM 1741 C C . VAL B 1 61 ? 6.84 17.516 -1.5 1 98.38 61 VAL B C 1
ATOM 1743 O O . VAL B 1 61 ? 6.812 16.438 -0.919 1 98.38 61 VAL B O 1
ATOM 1746 N N . GLN B 1 62 ? 7.5 18.625 -1.071 1 98.12 62 GLN B N 1
ATOM 1747 C CA . GLN B 1 62 ? 8.336 18.5 0.117 1 98.12 62 GLN B CA 1
ATOM 1748 C C . GLN B 1 62 ? 8.234 19.75 0.988 1 98.12 62 GLN B C 1
ATOM 1750 O O . GLN B 1 62 ? 8.359 20.875 0.49 1 98.12 62 GLN B O 1
ATOM 1755 N N . GLY B 1 63 ? 7.949 19.484 2.227 1 96.81 63 GLY B N 1
ATOM 1756 C CA . GLY B 1 63 ? 8.164 20.5 3.25 1 96.81 63 GLY B CA 1
ATOM 1757 C C . GLY B 1 63 ? 7.09 21.578 3.254 1 96.81 63 GLY B C 1
ATOM 1758 O O . GLY B 1 63 ? 6.172 21.547 2.434 1 96.81 63 GLY B O 1
ATOM 1759 N N . SER B 1 64 ? 7.324 22.484 4.148 1 94.38 64 SER B N 1
ATOM 1760 C CA . SER B 1 64 ? 6.379 23.562 4.41 1 94.38 64 SER B CA 1
ATOM 1761 C C . SER B 1 64 ? 6.273 24.5 3.215 1 94.38 64 SER B C 1
ATOM 1763 O O . SER B 1 64 ? 5.281 25.219 3.072 1 94.38 64 SER B O 1
ATOM 1765 N N . GLU B 1 65 ? 7.195 24.469 2.395 1 95.75 65 GLU B N 1
ATOM 1766 C CA . GLU B 1 65 ? 7.195 25.391 1.257 1 95.75 65 GLU B CA 1
ATOM 1767 C C . GLU B 1 65 ? 6.25 24.906 0.162 1 95.75 65 GLU B C 1
ATOM 1769 O O . GLU B 1 65 ? 5.527 25.719 -0.438 1 95.75 65 GLU B O 1
ATOM 1774 N N . GLU B 1 66 ? 6.195 23.625 -0.035 1 98.25 66 GLU B N 1
ATOM 1775 C CA . GLU B 1 66 ? 5.48 23.109 -1.199 1 98.25 66 GLU B CA 1
ATOM 1776 C C . GLU B 1 66 ? 4.129 22.531 -0.803 1 98.25 66 GLU B C 1
ATOM 1778 O O . GLU B 1 66 ? 3.184 22.547 -1.596 1 98.25 66 GLU B O 1
ATOM 1783 N N . ILE B 1 67 ? 3.973 22.078 0.396 1 98.38 67 ILE B N 1
ATOM 1784 C CA . ILE B 1 67 ? 2.82 21.281 0.813 1 98.38 67 ILE B CA 1
ATOM 1785 C C . ILE B 1 67 ? 1.572 22.156 0.837 1 98.38 67 ILE B C 1
ATOM 1787 O O . ILE B 1 67 ? 0.498 21.734 0.406 1 98.38 67 ILE B O 1
ATOM 1791 N N . PRO B 1 68 ? 1.644 23.469 1.277 1 97.94 68 PRO B N 1
ATOM 1792 C CA . PRO B 1 68 ? 0.438 24.297 1.255 1 97.94 68 PRO B CA 1
ATOM 1793 C C . PRO B 1 68 ? -0.124 24.484 -0.152 1 97.94 68 PRO B C 1
ATOM 1795 O O . PRO B 1 68 ? -1.332 24.344 -0.362 1 97.94 68 PRO B O 1
ATOM 1798 N N . ASP B 1 69 ? 0.695 24.734 -1.108 1 97.62 69 ASP B N 1
ATOM 1799 C CA . ASP B 1 69 ? 0.243 24.891 -2.488 1 97.62 69 ASP B CA 1
ATOM 1800 C C . ASP B 1 69 ? -0.335 23.578 -3.021 1 97.62 69 ASP B C 1
ATOM 1802 O O . ASP B 1 69 ? -1.311 23.578 -3.775 1 97.62 69 ASP B O 1
ATOM 1806 N N . PHE B 1 70 ? 0.314 22.562 -2.678 1 98 70 PHE B N 1
ATOM 1807 C CA . PHE B 1 70 ? -0.162 21.25 -3.074 1 98 70 PHE B CA 1
ATOM 1808 C C . PHE B 1 70 ? -1.587 21.016 -2.588 1 98 70 PHE B C 1
ATOM 1810 O O . PHE B 1 70 ? -2.443 20.562 -3.35 1 98 70 PHE B O 1
ATOM 1817 N N . ARG B 1 71 ? -1.874 21.328 -1.334 1 97.88 71 ARG B N 1
ATOM 1818 C CA . ARG B 1 71 ? -3.201 21.172 -0.746 1 97.88 71 ARG B CA 1
ATOM 1819 C C . ARG B 1 71 ? -4.238 21.984 -1.525 1 97.88 71 ARG B C 1
ATOM 1821 O O . ARG B 1 71 ? -5.32 21.469 -1.835 1 97.88 71 ARG B O 1
ATOM 1828 N N . THR B 1 72 ? -3.877 23.141 -1.866 1 95.88 72 THR B N 1
ATOM 1829 C CA . THR B 1 72 ? -4.781 23.984 -2.629 1 95.88 72 THR B CA 1
ATOM 1830 C C . THR B 1 72 ? -5.074 23.375 -3.998 1 95.88 72 THR B C 1
ATOM 1832 O O . THR B 1 72 ? -6.23 23.312 -4.418 1 95.88 72 THR B O 1
ATOM 1835 N N . ARG B 1 73 ? -4.078 22.875 -4.613 1 96.44 73 ARG B N 1
ATOM 1836 C CA . ARG B 1 73 ? -4.207 22.312 -5.953 1 96.44 73 ARG B CA 1
ATOM 1837 C C . ARG B 1 73 ? -5.043 21.031 -5.934 1 96.44 73 ARG B C 1
ATOM 1839 O O . ARG B 1 73 ? -5.758 20.734 -6.895 1 96.44 73 ARG B O 1
ATOM 1846 N N . MET B 1 74 ? -5.039 20.312 -4.879 1 95.81 74 MET B N 1
ATOM 1847 C CA . MET B 1 74 ? -5.777 19.062 -4.762 1 95.81 74 MET B CA 1
ATOM 1848 C C . MET B 1 74 ? -7.277 19.297 -4.914 1 95.81 74 MET B C 1
ATOM 1850 O O . MET B 1 74 ? -8.016 18.406 -5.32 1 95.81 74 MET B O 1
ATOM 1854 N N . TRP B 1 75 ? -7.707 20.531 -4.641 1 96.31 75 TRP B N 1
ATOM 1855 C CA . TRP B 1 75 ? -9.141 20.812 -4.633 1 96.31 75 TRP B CA 1
ATOM 1856 C C . TRP B 1 75 ? -9.555 21.547 -5.906 1 96.31 75 TRP B C 1
ATOM 1858 O O . TRP B 1 75 ? -10.742 21.812 -6.117 1 96.31 75 TRP B O 1
ATOM 1868 N N . ALA B 1 76 ? -8.57 21.844 -6.688 1 94.69 76 ALA B N 1
ATOM 1869 C CA . ALA B 1 76 ? -8.836 22.672 -7.859 1 94.69 76 ALA B CA 1
ATOM 1870 C C . ALA B 1 76 ? -9.953 22.078 -8.719 1 94.69 76 ALA B C 1
ATOM 1872 O O . ALA B 1 76 ? -10.812 22.812 -9.211 1 94.69 76 ALA B O 1
ATOM 1873 N N . HIS B 1 77 ? -10.047 20.719 -8.828 1 95.06 77 HIS B N 1
ATOM 1874 C CA . HIS B 1 77 ? -11.023 20.109 -9.719 1 95.06 77 HIS B CA 1
ATOM 1875 C C . HIS B 1 77 ? -11.984 19.203 -8.945 1 95.06 77 HIS B C 1
ATOM 1877 O O . HIS B 1 77 ? -12.836 18.547 -9.539 1 95.06 77 HIS B O 1
ATOM 1883 N N . ILE B 1 78 ? -11.891 19.219 -7.68 1 97 78 ILE B N 1
ATOM 1884 C CA . ILE B 1 78 ? -12.664 18.312 -6.844 1 97 78 ILE B CA 1
ATOM 1885 C C . ILE B 1 78 ? -13.68 19.094 -6.023 1 97 78 ILE B C 1
ATOM 1887 O O . ILE B 1 78 ? -13.328 20.062 -5.34 1 97 78 ILE B O 1
ATOM 1891 N N . GLN B 1 79 ? -14.883 18.75 -6.117 1 97.31 79 GLN B N 1
ATOM 1892 C CA . GLN B 1 79 ? -15.945 19.359 -5.324 1 97.31 79 GLN B CA 1
ATOM 1893 C C . GLN B 1 79 ? -16.078 18.672 -3.965 1 97.31 79 GLN B C 1
ATOM 1895 O O . GLN B 1 79 ? -16.281 19.344 -2.947 1 97.31 79 GLN B O 1
ATOM 1900 N N . GLU B 1 80 ? -16.016 17.312 -4.02 1 96.88 80 GLU B N 1
ATOM 1901 C CA . GLU B 1 80 ? -16.141 16.531 -2.793 1 96.88 80 GLU B CA 1
ATOM 1902 C C . GLU B 1 80 ? -15.234 15.297 -2.832 1 96.88 80 GLU B C 1
ATOM 1904 O O . GLU B 1 80 ? -15.07 14.68 -3.887 1 96.88 80 GLU B O 1
ATOM 1909 N N . ARG B 1 81 ? -14.781 14.992 -1.716 1 96.56 81 ARG B N 1
ATOM 1910 C CA . ARG B 1 81 ? -14.086 13.727 -1.516 1 96.56 81 ARG B CA 1
ATOM 1911 C C . ARG B 1 81 ? -14.555 13.039 -0.239 1 96.56 81 ARG B C 1
ATOM 1913 O O . ARG B 1 81 ? -14.875 13.703 0.748 1 96.56 81 ARG B O 1
ATOM 1920 N N . LYS B 1 82 ? -14.531 11.719 -0.241 1 95.88 82 LYS B N 1
ATOM 1921 C CA . LYS B 1 82 ? -14.883 10.883 0.901 1 95.88 82 LYS B CA 1
ATOM 1922 C C . LYS B 1 82 ? -13.945 9.672 0.997 1 95.88 82 LYS B C 1
ATOM 1924 O O . LYS B 1 82 ? -13.953 8.812 0.119 1 95.88 82 LYS B O 1
ATOM 1929 N N . HIS B 1 83 ? -13.195 9.664 2.074 1 97.5 83 HIS B N 1
ATOM 1930 C CA . HIS B 1 83 ? -12.305 8.531 2.311 1 97.5 83 HIS B CA 1
ATOM 1931 C C . HIS B 1 83 ? -12.961 7.492 3.211 1 97.5 83 HIS B C 1
ATOM 1933 O O . HIS B 1 83 ? -13.727 7.84 4.109 1 97.5 83 HIS B O 1
ATOM 1939 N N . THR B 1 84 ? -12.773 6.273 2.939 1 95.69 84 THR B N 1
ATOM 1940 C CA . THR B 1 84 ? -12.969 5.141 3.836 1 95.69 84 THR B CA 1
ATOM 1941 C C . THR B 1 84 ? -11.641 4.469 4.16 1 95.69 84 THR B C 1
ATOM 1943 O O . THR B 1 84 ? -10.977 3.926 3.268 1 95.69 84 THR B O 1
ATOM 1946 N N . VAL B 1 85 ? -11.219 4.605 5.41 1 95.5 85 VAL B N 1
ATOM 1947 C CA . VAL B 1 85 ? -10 3.943 5.848 1 95.5 85 VAL B CA 1
ATOM 1948 C C . VAL B 1 85 ? -10.312 2.529 6.332 1 95.5 85 VAL B C 1
ATOM 1950 O O . VAL B 1 85 ? -11.031 2.352 7.32 1 95.5 85 VAL B O 1
ATOM 1953 N N . LEU B 1 86 ? -9.82 1.568 5.688 1 95 86 LEU B N 1
ATOM 1954 C CA . LEU B 1 86 ? -10.219 0.192 5.957 1 95 86 LEU B CA 1
ATOM 1955 C C . LEU B 1 86 ? -9.328 -0.437 7.02 1 95 86 LEU B C 1
ATOM 1957 O O . LEU B 1 86 ? -9.82 -0.95 8.031 1 95 86 LEU B O 1
ATOM 1961 N N . LYS B 1 87 ? -8.023 -0.414 6.77 1 92.62 87 LYS B N 1
ATOM 1962 C CA . LYS B 1 87 ? -7.094 -1.138 7.633 1 92.62 87 LYS B CA 1
ATOM 1963 C C . LYS B 1 87 ? -5.777 -0.376 7.793 1 92.62 87 LYS B C 1
ATOM 1965 O O . LYS B 1 87 ? -5.34 0.308 6.867 1 92.62 87 LYS B O 1
ATOM 1970 N N . VAL B 1 88 ? -5.137 -0.501 8.945 1 93.69 88 VAL B N 1
ATOM 1971 C CA . VAL B 1 88 ? -3.803 0.022 9.227 1 93.69 88 VAL B CA 1
ATOM 1972 C C . VAL B 1 88 ? -2.877 -1.116 9.648 1 93.69 88 VAL B C 1
ATOM 1974 O O . VAL B 1 88 ? -3.229 -1.919 10.516 1 93.69 88 VAL B O 1
ATOM 1977 N N . PHE B 1 89 ? -1.751 -1.225 9.008 1 92.5 89 PHE B N 1
ATOM 1978 C CA . PHE B 1 89 ? -0.71 -2.203 9.297 1 92.5 89 PHE B CA 1
ATOM 1979 C C . PHE B 1 89 ? 0.519 -1.527 9.898 1 92.5 89 PHE B C 1
ATOM 1981 O O . PHE B 1 89 ? 1.407 -1.086 9.164 1 92.5 89 PHE B O 1
ATOM 1988 N N . PRO B 1 90 ? 0.575 -1.501 11.211 1 91.44 90 PRO B N 1
ATOM 1989 C CA . PRO B 1 90 ? 1.742 -0.887 11.852 1 91.44 90 PRO B CA 1
ATOM 1990 C C . PRO B 1 90 ? 3.008 -1.729 11.695 1 91.44 90 PRO B C 1
ATOM 1992 O O . PRO B 1 90 ? 2.928 -2.949 11.539 1 91.44 90 PRO B O 1
ATOM 1995 N N . GLY B 1 91 ? 4.156 -0.99 11.68 1 88.06 91 GLY B N 1
ATOM 1996 C CA . GLY B 1 91 ? 5.41 -1.717 11.578 1 88.06 91 GLY B CA 1
ATOM 1997 C C . GLY B 1 91 ? 6.555 -1.032 12.297 1 88.06 91 GLY B C 1
ATOM 1998 O O . GLY B 1 91 ? 6.703 0.189 12.227 1 88.06 91 GLY B O 1
ATOM 1999 N N . LYS B 1 92 ? 7.242 -1.854 13.008 1 86.5 92 LYS B N 1
ATOM 2000 C CA . LYS B 1 92 ? 8.555 -1.478 13.523 1 86.5 92 LYS B CA 1
ATOM 2001 C C . LYS B 1 92 ? 9.656 -2.328 12.898 1 86.5 92 LYS B C 1
ATOM 2003 O O . LYS B 1 92 ? 9.5 -3.543 12.742 1 86.5 92 LYS B O 1
ATOM 2008 N N . PHE B 1 93 ? 10.695 -1.638 12.516 1 85.69 93 PHE B N 1
ATOM 2009 C CA . PHE B 1 93 ? 11.75 -2.33 11.789 1 85.69 93 PHE B CA 1
ATOM 2010 C C . PHE B 1 93 ? 13.094 -2.162 12.492 1 85.69 93 PHE B C 1
ATOM 2012 O O . PHE B 1 93 ? 13.281 -1.218 13.266 1 85.69 93 PHE B O 1
ATOM 2019 N N . THR B 1 94 ? 13.891 -3.135 12.18 1 80.19 94 THR B N 1
ATOM 2020 C CA . THR B 1 94 ? 15.234 -3.049 12.727 1 80.19 94 THR B CA 1
ATOM 2021 C C . THR B 1 94 ? 15.938 -1.779 12.258 1 80.19 94 THR B C 1
ATOM 2023 O O . THR B 1 94 ? 15.922 -1.466 11.062 1 80.19 94 THR B O 1
ATOM 2026 N N . GLY B 1 95 ? 16.453 -1.055 13.25 1 79.31 95 GLY B N 1
ATOM 2027 C CA . GLY B 1 95 ? 17.203 0.146 12.914 1 79.31 95 GLY B CA 1
ATOM 2028 C C . GLY B 1 95 ? 16.328 1.38 12.797 1 79.31 95 GLY B C 1
ATOM 2029 O O . GLY B 1 95 ? 16.828 2.473 12.508 1 79.31 95 GLY B O 1
ATOM 2030 N N . SER B 1 96 ? 15.008 1.146 13 1 79.56 96 SER B N 1
ATOM 2031 C CA . SER B 1 96 ? 14.109 2.293 12.922 1 79.56 96 SER B CA 1
ATOM 2032 C C . SER B 1 96 ? 14.312 3.236 14.102 1 79.56 96 SER B C 1
ATOM 2034 O O . SER B 1 96 ? 14.727 2.809 15.18 1 79.56 96 SER B O 1
ATOM 2036 N N . ASP B 1 97 ? 14.094 4.457 13.852 1 83.5 97 ASP B N 1
ATOM 2037 C CA . ASP B 1 97 ? 14.117 5.461 14.906 1 83.5 97 ASP B CA 1
ATOM 2038 C C . ASP B 1 97 ? 12.992 5.223 15.914 1 83.5 97 ASP B C 1
ATOM 2040 O O . ASP B 1 97 ? 11.82 5.137 15.531 1 83.5 97 ASP B O 1
ATOM 2044 N N . ALA B 1 98 ? 13.344 5.195 17.141 1 81 98 ALA B N 1
ATOM 2045 C CA . ALA B 1 98 ? 12.383 4.895 18.203 1 81 98 ALA B CA 1
ATOM 2046 C C . ALA B 1 98 ? 11.328 5.992 18.312 1 81 98 ALA B C 1
ATOM 2048 O O . ALA B 1 98 ? 10.242 5.762 18.844 1 81 98 ALA B O 1
ATOM 2049 N N . SER B 1 99 ? 11.664 7.117 17.812 1 86.56 99 SER B N 1
ATOM 2050 C CA . SER B 1 99 ? 10.742 8.242 17.922 1 86.56 99 SER B CA 1
ATOM 2051 C C . SER B 1 99 ? 9.727 8.242 16.797 1 86.56 99 SER B C 1
ATOM 2053 O O . SER B 1 99 ? 8.789 9.039 16.797 1 86.56 99 SER B O 1
ATOM 2055 N N . GLU B 1 100 ? 9.914 7.301 15.906 1 90.5 100 GLU B N 1
ATOM 2056 C CA . GLU B 1 100 ? 9.039 7.262 14.742 1 90.5 100 GLU B CA 1
ATOM 2057 C C . GLU B 1 100 ? 8.164 6.012 14.75 1 90.5 100 GLU B C 1
ATOM 2059 O O . GLU B 1 100 ? 8.508 5.012 15.383 1 90.5 100 GLU B O 1
ATOM 2064 N N . ARG B 1 101 ? 7.012 6.215 14.18 1 91.69 101 ARG B N 1
ATOM 2065 C CA . ARG B 1 101 ? 6.133 5.09 13.883 1 91.69 101 ARG B CA 1
ATOM 2066 C C . ARG B 1 101 ? 5.91 4.961 12.375 1 91.69 101 ARG B C 1
ATOM 2068 O O . ARG B 1 101 ? 5.941 5.957 11.648 1 91.69 101 ARG B O 1
ATOM 2075 N N . GLU B 1 102 ? 5.84 3.729 11.984 1 93.75 102 GLU B N 1
ATOM 2076 C CA . GLU B 1 102 ? 5.656 3.424 10.57 1 93.75 102 GLU B CA 1
ATOM 2077 C C . GLU B 1 102 ? 4.449 2.52 10.352 1 93.75 102 GLU B C 1
ATOM 2079 O O . GLU B 1 102 ? 4.129 1.685 11.203 1 93.75 102 GLU B O 1
ATOM 2084 N N . CYS B 1 103 ? 3.676 2.783 9.234 1 94.06 103 CYS B N 1
ATOM 2085 C CA . CYS B 1 103 ? 2.559 1.89 8.945 1 94.06 103 CYS B CA 1
ATOM 2086 C C . CYS B 1 103 ? 2.188 1.936 7.473 1 94.06 103 CYS B C 1
ATOM 2088 O O . CYS B 1 103 ? 2.598 2.848 6.754 1 94.06 103 CYS B O 1
ATOM 2090 N N . MET B 1 104 ? 1.551 0.941 7.07 1 96.69 104 MET B N 1
ATOM 2091 C CA . MET B 1 104 ? 0.804 0.954 5.816 1 96.69 104 MET B CA 1
ATOM 2092 C C . MET B 1 104 ? -0.695 1.062 6.078 1 96.69 104 MET B C 1
ATOM 2094 O O . MET B 1 104 ? -1.202 0.505 7.051 1 96.69 104 MET B O 1
ATOM 2098 N N . LEU B 1 105 ? -1.369 1.778 5.203 1 97.38 105 LEU B N 1
ATOM 2099 C CA . LEU B 1 105 ? -2.812 1.973 5.293 1 97.38 105 LEU B CA 1
ATOM 2100 C C . LEU B 1 105 ? -3.502 1.517 4.012 1 97.38 105 LEU B C 1
ATOM 2102 O O . LEU B 1 105 ? -2.949 1.657 2.92 1 97.38 105 LEU B O 1
ATOM 2106 N N . LEU B 1 106 ? -4.641 0.958 4.199 1 97.81 106 LEU B N 1
ATOM 2107 C CA . LEU B 1 106 ? -5.504 0.516 3.105 1 97.81 106 LEU B CA 1
ATOM 2108 C C . LEU B 1 106 ? -6.867 1.193 3.18 1 97.81 106 LEU B C 1
ATOM 2110 O O . LEU B 1 106 ? -7.453 1.3 4.258 1 97.81 106 LEU B O 1
ATOM 2114 N N . GLY B 1 107 ? -7.34 1.69 1.947 1 97.69 107 GLY B N 1
ATOM 2115 C CA . GLY B 1 107 ? -8.648 2.322 1.981 1 97.69 107 GLY B CA 1
ATOM 2116 C C . GLY B 1 107 ? -9.234 2.549 0.602 1 97.69 107 GLY B C 1
ATOM 2117 O O . GLY B 1 107 ? -8.734 2.014 -0.389 1 97.69 107 GLY B O 1
ATOM 2118 N N . GLU B 1 108 ? -10.344 3.223 0.625 1 97.75 108 GLU B N 1
ATOM 2119 C CA . GLU B 1 108 ? -11.094 3.652 -0.552 1 97.75 108 GLU B CA 1
ATOM 2120 C C . GLU B 1 108 ? -11.461 5.133 -0.464 1 97.75 108 GLU B C 1
ATOM 2122 O O . GLU B 1 108 ? -11.5 5.703 0.628 1 97.75 108 GLU B O 1
ATOM 2127 N N . ALA B 1 109 ? -11.648 5.695 -1.64 1 97.5 109 ALA B N 1
ATOM 2128 C CA . ALA B 1 109 ? -12.086 7.086 -1.69 1 97.5 109 ALA B CA 1
ATOM 2129 C C . ALA B 1 109 ? -13.062 7.312 -2.842 1 97.5 109 ALA B C 1
ATOM 2131 O O . ALA B 1 109 ? -12.953 6.676 -3.893 1 97.5 109 ALA B O 1
ATOM 2132 N N . SER B 1 110 ? -13.977 8.148 -2.613 1 97.56 110 SER B N 1
ATOM 2133 C CA . SER B 1 110 ? -14.883 8.648 -3.645 1 97.56 110 SER B CA 1
ATOM 2134 C C . SER B 1 110 ? -14.688 10.141 -3.875 1 97.56 110 SER B C 1
ATOM 2136 O O . SER B 1 110 ? -14.5 10.906 -2.922 1 97.56 110 SER B O 1
ATOM 2138 N N . PHE B 1 111 ? -14.734 10.555 -5.145 1 97.06 111 PHE B N 1
ATOM 2139 C CA . PHE B 1 111 ? -14.562 11.945 -5.523 1 97.06 111 PHE B CA 1
ATOM 2140 C C . PHE B 1 111 ? -15.711 12.422 -6.398 1 97.06 111 PHE B C 1
ATOM 2142 O O . PHE B 1 111 ? -16.172 11.695 -7.285 1 97.06 111 PHE B O 1
ATOM 2149 N N . LEU B 1 112 ? -16.172 13.539 -6.109 1 98 112 LEU B N 1
ATOM 2150 C CA . LEU B 1 112 ? -17.031 14.297 -7.012 1 98 112 LEU B CA 1
ATOM 2151 C C . LEU B 1 112 ? -16.281 15.469 -7.629 1 98 112 LEU B C 1
ATOM 2153 O O . LEU B 1 112 ? -15.844 16.375 -6.914 1 98 112 LEU B O 1
ATOM 2157 N N . THR B 1 113 ? -16.172 15.445 -8.938 1 96.88 113 THR B N 1
ATOM 2158 C CA . THR B 1 113 ? -15.477 16.531 -9.602 1 96.88 113 THR B CA 1
ATOM 2159 C C . THR B 1 113 ? -16.406 17.734 -9.812 1 96.88 113 THR B C 1
ATOM 2161 O O . THR B 1 113 ? -17.625 17.594 -9.719 1 96.88 113 THR B O 1
ATOM 2164 N N . ARG B 1 114 ? -15.789 18.844 -10.062 1 96.75 114 ARG B N 1
ATOM 2165 C CA . ARG B 1 114 ? -16.578 20.062 -10.219 1 96.75 114 ARG B CA 1
ATOM 2166 C C . ARG B 1 114 ? -17.391 20.031 -11.508 1 96.75 114 ARG B C 1
ATOM 2168 O O . ARG B 1 114 ? -18.438 20.672 -11.602 1 96.75 114 ARG B O 1
ATOM 2175 N N . ASP B 1 115 ? -16.938 19.234 -12.406 1 95.94 115 ASP B N 1
ATOM 2176 C CA . ASP B 1 115 ? -17.703 19.125 -13.648 1 95.94 115 ASP B CA 1
ATOM 2177 C C . ASP B 1 115 ? -18.766 18.031 -13.531 1 95.94 115 ASP B C 1
ATOM 2179 O O . ASP B 1 115 ? -19.375 17.656 -14.531 1 95.94 115 ASP B O 1
ATOM 2183 N N . GLY B 1 116 ? -18.859 17.406 -12.438 1 96 116 GLY B N 1
ATOM 2184 C CA . GLY B 1 116 ? -20 16.547 -12.156 1 96 116 GLY B CA 1
ATOM 2185 C C . GLY B 1 116 ? -19.688 15.07 -12.297 1 96 116 GLY B C 1
ATOM 2186 O O . GLY B 1 116 ? -20.578 14.227 -12.164 1 96 116 GLY B O 1
ATOM 2187 N N . ARG B 1 117 ? -18.531 14.664 -12.461 1 97 117 ARG B N 1
ATOM 2188 C CA . ARG B 1 117 ? -18.156 13.258 -12.586 1 97 117 ARG B CA 1
ATOM 2189 C C . ARG B 1 117 ? -17.828 12.648 -11.227 1 97 117 ARG B C 1
ATOM 2191 O O . ARG B 1 117 ? -17.266 13.328 -10.359 1 97 117 ARG B O 1
ATOM 2198 N N . THR B 1 118 ? -18.219 11.352 -11.055 1 97.12 118 THR B N 1
ATOM 2199 C CA . THR B 1 118 ? -17.844 10.602 -9.859 1 97.12 118 THR B CA 1
ATOM 2200 C C . THR B 1 118 ? -16.719 9.625 -10.156 1 97.12 118 THR B C 1
ATOM 2202 O O . THR B 1 118 ? -16.75 8.914 -11.164 1 97.12 118 THR B O 1
ATOM 2205 N N . ILE B 1 119 ? -15.766 9.633 -9.328 1 96.75 119 ILE B N 1
ATOM 2206 C CA . ILE B 1 119 ? -14.625 8.727 -9.43 1 96.75 119 ILE B CA 1
ATOM 2207 C C . ILE B 1 119 ? -14.492 7.91 -8.148 1 96.75 119 ILE B C 1
ATOM 2209 O O . ILE B 1 119 ? -14.523 8.469 -7.047 1 96.75 119 ILE B O 1
ATOM 2213 N N . GLU B 1 120 ? -14.453 6.637 -8.25 1 97.94 120 GLU B N 1
ATOM 2214 C CA . GLU B 1 120 ? -14.109 5.746 -7.145 1 97.94 120 GLU B CA 1
ATOM 2215 C C . GLU B 1 120 ? -12.688 5.211 -7.285 1 97.94 120 GLU B C 1
ATOM 2217 O O . GLU B 1 120 ? -12.258 4.871 -8.391 1 97.94 120 GLU B O 1
ATOM 2222 N N . ALA B 1 121 ? -12.023 5.18 -6.152 1 97.81 121 ALA B N 1
ATOM 2223 C CA . ALA B 1 121 ? -10.633 4.734 -6.219 1 97.81 121 ALA B CA 1
ATOM 2224 C C . ALA B 1 121 ? -10.258 3.916 -4.988 1 97.81 121 ALA B C 1
ATOM 2226 O O . ALA B 1 121 ? -10.695 4.227 -3.875 1 97.81 121 ALA B O 1
ATOM 2227 N N . GLY B 1 122 ? -9.531 2.803 -5.172 1 98.25 122 GLY B N 1
ATOM 2228 C CA . GLY B 1 122 ? -8.789 2.188 -4.086 1 98.25 122 GLY B CA 1
ATOM 2229 C C . GLY B 1 122 ? -7.402 2.783 -3.896 1 98.25 122 GLY B C 1
ATOM 2230 O O . GLY B 1 122 ? -6.797 3.273 -4.852 1 98.25 122 GLY B O 1
ATOM 2231 N N . TRP B 1 123 ? -6.973 2.781 -2.682 1 98.62 123 TRP B N 1
ATOM 2232 C CA . TRP B 1 123 ? -5.652 3.346 -2.434 1 98.62 123 TRP B CA 1
ATOM 2233 C C . TRP B 1 123 ? -4.941 2.596 -1.312 1 98.62 123 TRP B C 1
ATOM 2235 O O . TRP B 1 123 ? -5.582 1.937 -0.493 1 98.62 123 TRP B O 1
ATOM 2245 N N . SER B 1 124 ? -3.65 2.588 -1.321 1 98.81 124 SER B N 1
ATOM 2246 C CA . SER B 1 124 ? -2.75 2.209 -0.237 1 98.81 124 SER B CA 1
ATOM 2247 C C . SER B 1 124 ? -1.743 3.316 0.058 1 98.81 124 SER B C 1
ATOM 2249 O O . SER B 1 124 ? -1.405 4.109 -0.825 1 98.81 124 SER B O 1
ATOM 2251 N N . ALA B 1 125 ? -1.297 3.344 1.311 1 98.81 125 ALA B N 1
ATOM 2252 C CA . ALA B 1 125 ? -0.382 4.414 1.694 1 98.81 125 ALA B CA 1
ATOM 2253 C C . ALA B 1 125 ? 0.703 3.9 2.637 1 98.81 125 ALA B C 1
ATOM 2255 O O . ALA B 1 125 ? 0.456 3.002 3.445 1 98.81 125 ALA B O 1
ATOM 2256 N N . HIS B 1 126 ? 1.858 4.445 2.502 1 98.69 126 HIS B N 1
ATOM 2257 C CA . HIS B 1 126 ? 2.967 4.293 3.438 1 98.69 126 HIS B CA 1
ATOM 2258 C C . HIS B 1 126 ? 3.201 5.578 4.227 1 98.69 126 HIS B C 1
ATOM 2260 O O . HIS B 1 126 ? 3.301 6.66 3.643 1 98.69 126 HIS B O 1
ATOM 2266 N N . ALA B 1 127 ? 3.287 5.379 5.539 1 97.69 127 ALA B N 1
ATOM 2267 C CA . ALA B 1 127 ? 3.438 6.562 6.383 1 97.69 127 ALA B CA 1
ATOM 2268 C C . ALA B 1 127 ? 4.527 6.352 7.43 1 97.69 127 ALA B C 1
ATOM 2270 O O . ALA B 1 127 ? 4.648 5.266 8 1 97.69 127 ALA B O 1
ATOM 2271 N N . VAL B 1 128 ? 5.309 7.34 7.652 1 96.69 128 VAL B N 1
ATOM 2272 C CA . VAL B 1 128 ? 6.188 7.484 8.812 1 96.69 128 VAL B CA 1
ATOM 2273 C C . VAL B 1 128 ? 5.805 8.734 9.602 1 96.69 128 VAL B C 1
ATOM 2275 O O . VAL B 1 128 ? 5.711 9.828 9.039 1 96.69 128 VAL B O 1
ATOM 2278 N N . VAL B 1 129 ? 5.566 8.531 10.875 1 96.31 129 VAL B N 1
ATOM 2279 C CA . VAL B 1 129 ? 5.148 9.648 11.719 1 96.31 129 VAL B CA 1
ATOM 2280 C C . VAL B 1 129 ? 6.141 9.836 12.867 1 96.31 129 VAL B C 1
ATOM 2282 O O . VAL B 1 129 ? 6.789 8.875 13.289 1 96.31 129 VAL B O 1
ATOM 2285 N N . ARG B 1 130 ? 6.215 11 13.32 1 95.75 130 ARG B N 1
ATOM 2286 C CA . ARG B 1 130 ? 6.969 11.312 14.523 1 95.75 130 ARG B CA 1
ATOM 2287 C C . ARG B 1 130 ? 6.293 12.43 15.312 1 95.75 130 ARG B C 1
ATOM 2289 O O . ARG B 1 130 ? 5.484 13.188 14.766 1 95.75 130 ARG B O 1
ATOM 2296 N N . ARG B 1 131 ? 6.664 12.539 16.578 1 94.88 131 ARG B N 1
ATOM 2297 C CA . ARG B 1 131 ? 6.094 13.578 17.422 1 94.88 131 ARG B CA 1
ATOM 2298 C C . ARG B 1 131 ? 6.863 14.891 17.281 1 94.88 131 ARG B C 1
ATOM 2300 O O . ARG B 1 131 ? 8.094 14.898 17.312 1 94.88 131 ARG B O 1
ATOM 2307 N N . VAL B 1 132 ? 6.184 15.906 17.062 1 96.44 132 VAL B N 1
ATOM 2308 C CA . VAL B 1 132 ? 6.68 17.281 17.078 1 96.44 132 VAL B CA 1
ATOM 2309 C C . VAL B 1 132 ? 5.867 18.109 18.062 1 96.44 132 VAL B C 1
ATOM 2311 O O . VAL B 1 132 ? 4.66 18.297 17.891 1 96.44 132 VAL B O 1
ATOM 2314 N N . GLN B 1 133 ? 6.562 18.562 19.078 1 95.19 133 GLN B N 1
ATOM 2315 C CA . GLN B 1 133 ? 5.895 19.312 20.141 1 95.19 133 GLN B CA 1
ATOM 2316 C C . GLN B 1 133 ? 4.691 18.547 20.688 1 95.19 133 GLN B C 1
ATOM 2318 O O . GLN B 1 133 ? 3.598 19.109 20.797 1 95.19 133 GLN B O 1
ATOM 2323 N N . GLY B 1 134 ? 4.777 17.297 20.766 1 93.69 134 GLY B N 1
ATOM 2324 C CA . GLY B 1 134 ? 3.811 16.453 21.438 1 93.69 134 GLY B CA 1
ATOM 2325 C C . GLY B 1 134 ? 2.73 15.922 20.516 1 93.69 134 GLY B C 1
ATOM 2326 O O . GLY B 1 134 ? 1.888 15.125 20.922 1 93.69 134 GLY B O 1
ATOM 2327 N N . GLN B 1 135 ? 2.752 16.328 19.281 1 95.19 135 GLN B N 1
ATOM 2328 C CA . GLN B 1 135 ? 1.717 15.906 18.344 1 95.19 135 GLN B CA 1
ATOM 2329 C C . GLN B 1 135 ? 2.301 15.031 17.234 1 95.19 135 GLN B C 1
ATOM 2331 O O . GLN B 1 135 ? 3.398 15.305 16.75 1 95.19 135 GLN B O 1
ATOM 2336 N N . TRP B 1 136 ? 1.557 14.031 16.859 1 95.62 136 TRP B N 1
ATOM 2337 C CA . TRP B 1 136 ? 1.975 13.211 15.734 1 95.62 136 TRP B CA 1
ATOM 2338 C C . TRP B 1 136 ? 1.853 13.984 14.422 1 95.62 136 TRP B C 1
ATOM 2340 O O . TRP B 1 136 ? 0.87 14.695 14.211 1 95.62 136 TRP B O 1
ATOM 2350 N N . LYS B 1 137 ? 2.904 13.852 13.594 1 98.06 137 LYS B N 1
ATOM 2351 C CA . LYS B 1 137 ? 2.908 14.43 12.25 1 98.06 137 LYS B CA 1
ATOM 2352 C C . LYS B 1 137 ? 3.529 13.461 11.242 1 98.06 137 LYS B C 1
ATOM 2354 O O . LYS B 1 137 ? 4.43 12.695 11.586 1 98.06 137 LYS B O 1
ATOM 2359 N N . PHE B 1 138 ? 3.061 13.539 10.055 1 98.62 138 PHE B N 1
ATOM 2360 C CA . PHE B 1 138 ? 3.674 12.75 8.992 1 98.62 138 PHE B CA 1
ATOM 2361 C C . PHE B 1 138 ? 5.039 13.312 8.625 1 98.62 138 PHE B C 1
ATOM 2363 O O . PHE B 1 138 ? 5.152 14.477 8.227 1 98.62 138 PHE B O 1
ATOM 2370 N N . ALA B 1 139 ? 6.055 12.523 8.766 1 98.38 139 ALA B N 1
ATOM 2371 C CA . ALA B 1 139 ? 7.355 12.836 8.18 1 98.38 139 ALA B CA 1
ATOM 2372 C C . 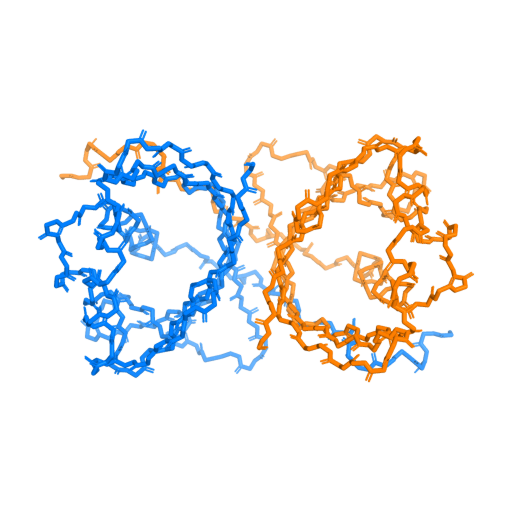ALA B 1 139 ? 7.449 12.328 6.746 1 98.38 139 ALA B C 1
ATOM 2374 O O . ALA B 1 139 ? 8.141 12.922 5.91 1 98.38 139 ALA B O 1
ATOM 2375 N N . GLN B 1 140 ? 6.859 11.227 6.465 1 98.56 140 GLN B N 1
ATOM 2376 C CA . GLN B 1 140 ? 6.699 10.641 5.137 1 98.56 140 GLN B CA 1
ATOM 2377 C C . GLN B 1 140 ? 5.262 10.18 4.91 1 98.56 140 GLN B C 1
ATOM 2379 O O . GLN B 1 140 ? 4.637 9.609 5.809 1 98.56 140 GLN B O 1
ATOM 2384 N N . TYR B 1 141 ? 4.742 10.484 3.77 1 98.81 141 TYR B N 1
ATOM 2385 C CA . TYR B 1 141 ? 3.402 10.062 3.381 1 98.81 141 TYR B CA 1
ATOM 2386 C C . TYR B 1 141 ? 3.322 9.812 1.879 1 98.81 141 TYR B C 1
ATOM 2388 O O . TYR B 1 141 ? 3.385 10.758 1.084 1 98.81 141 TYR B O 1
ATOM 2396 N N . ARG B 1 142 ? 3.225 8.57 1.52 1 98.81 142 ARG B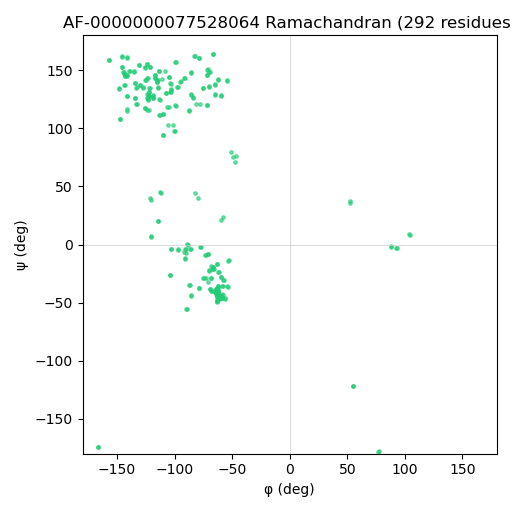 N 1
ATOM 2397 C CA . ARG B 1 142 ? 3.156 8.172 0.117 1 98.81 142 ARG B CA 1
ATOM 2398 C C . ARG B 1 142 ? 1.896 7.359 -0.161 1 98.81 142 ARG B C 1
ATOM 2400 O O . ARG B 1 142 ? 1.647 6.348 0.495 1 98.81 142 ARG B O 1
ATOM 2407 N N . VAL B 1 143 ? 1.121 7.855 -1.151 1 98.81 143 VAL B N 1
ATOM 2408 C CA . VAL B 1 143 ? -0.14 7.199 -1.478 1 98.81 143 VAL B CA 1
ATOM 2409 C C . VAL B 1 143 ? -0.106 6.703 -2.922 1 98.81 143 VAL B C 1
ATOM 2411 O O . VAL B 1 143 ? 0.252 7.453 -3.834 1 98.81 143 VAL B O 1
ATOM 2414 N N . TRP B 1 144 ? -0.414 5.469 -3.098 1 98.81 144 TRP B N 1
ATOM 2415 C CA . TRP B 1 144 ? -0.735 4.91 -4.406 1 98.81 144 TRP B CA 1
ATOM 2416 C C . TRP B 1 144 ? -2.244 4.852 -4.617 1 98.81 144 TRP B C 1
ATOM 2418 O O . TRP B 1 144 ? -2.988 4.453 -3.719 1 98.81 144 TRP B O 1
ATOM 2428 N N . VAL B 1 145 ? -2.621 5.27 -5.812 1 98.25 145 VAL B N 1
ATOM 2429 C CA . VAL B 1 145 ? -4.051 5.359 -6.09 1 98.25 145 VAL B CA 1
ATOM 2430 C C . VAL B 1 145 ? -4.371 4.648 -7.402 1 98.25 145 VAL B C 1
ATOM 2432 O O . VAL B 1 145 ? -3.623 4.762 -8.375 1 98.25 145 VAL B O 1
ATOM 2435 N N . GLN B 1 146 ? -5.441 3.924 -7.379 1 97.56 146 GLN B N 1
ATOM 2436 C CA . GLN B 1 146 ? -5.961 3.283 -8.578 1 97.56 146 GLN B CA 1
ATOM 2437 C C . GLN B 1 146 ? -7.465 3.506 -8.719 1 97.56 146 GLN B C 1
ATOM 2439 O O . GLN B 1 146 ? -8.242 3.045 -7.883 1 97.56 146 GLN B O 1
ATOM 2444 N N . ASN B 1 147 ? -7.801 4.109 -9.812 1 94.44 147 ASN B N 1
ATOM 2445 C CA . ASN B 1 147 ? -9.219 4.305 -10.094 1 94.44 147 ASN B CA 1
ATOM 2446 C C . ASN B 1 147 ? -9.906 2.992 -10.461 1 94.44 147 ASN B C 1
ATOM 2448 O O . ASN B 1 147 ? -9.297 2.125 -11.094 1 94.44 147 ASN B O 1
ATOM 2452 N N . GLU B 1 148 ? -11.18 2.871 -10.055 1 87.75 148 GLU B N 1
ATOM 2453 C CA . GLU B 1 148 ? -11.938 1.661 -10.352 1 87.75 148 GLU B CA 1
ATOM 2454 C C . GLU B 1 148 ? -12.656 1.773 -11.695 1 87.75 148 GLU B C 1
ATOM 2456 O O . GLU B 1 148 ? -13.023 2.871 -12.117 1 87.75 148 GLU B O 1
#

Organism: Fusarium solani (NCBI:txid169388)

Foldseek 3Di:
DVPDDDCVVPDWDFDDDPPVDVQVVVLVVVQQVLLFDLVNLVVNLVQADQFAWEAEAHDTDGGPVGSSVVSVVVCVFFPGKDKDWDDKAWGDGPPDDPQKTKIKTWIKMWTATPVGDIWIKTKMKIFMWGDDPRHIHTNYIHMDIDID/DVPDDDCVVPDWDFDDDPPVDVQVVVLVVVQQVLLFDLVNLVVNLVLADQFAWEAEAHDTDGGPVGSSVVSVVVCVFFPGKDKDWDDKAWGDGPPDDPQKTKIKTWIKMWTATPVGDIWIKTKMKIFMWGDDPRHIHTNYIHMDIDID

Nearest PDB structures (foldseek):
  3b8l-assembly2_F  TM=8.679E-01  e=5.590E-09  Novosphingobium aromaticivorans DSM 12444
  6of8-assembly1_D-2  TM=7.850E-01  e=1.057E-05  Homo sapiens
  5ig3-assembly1_F  TM=7.198E-01  e=8.438E-06  Homo sapiens
  5ig3-assembly1_A-2  TM=7.677E-01  e=7.583E-05  Homo sapiens
  8uso-assembly1_A  TM=7.059E-01  e=7.168E-05  Homo sapiens

InterPro domains:
  IPR032710 NTF2-like domain superfamily [SSF54427] (19-145)

Secondary structure (DSSP, 8-state):
--TT--GGG-PEEPB------HHHHHHHHHHHHHHT-TT-HHHHHTTEEEEEEEEETTEEEEHHHHHHHHHHHHTTTEEEEEEEEEEEEEEB-TT--TTEEEEEEEEEEEEEETTS-EEEEEEEEEEEEEEETTEEEEEEEEEEEEE-/--TT--GGG-PEEPB------HHHHHHHHHHHHHHT-TT-HHHHHTTEEEEEEEEETTEEEEHHHHHHHHHHHHTSSEEEEEEEEEEEEEEB-TT--TTEEEEEEEEEEEEEETTS-EEEEEEEEEEEEEEETTEEEEEEEEEEEEE-